Protein AF-A0A960V0L6-F1 (afdb_monomer)

Mean predicted aligned error: 6.44 Å

Foldseek 3Di:
DDDDDDDDDDDPPPPPPPPPPPQQDADVVLLVLLVLQLVAFDADLQALDTHPGPPPSLVVNLVVCVVCDDLRHLSSLLVQCQDPPSRSVSPSLQSLQPVVVPNPVCVVPVVSHDVSSLLSLLVSLLVRQGNSSLSNLQSSLQNCLSVVNVVSNVVSLVNRNHPSSSLSSLLNNCLRNPVVCLVVLLVQLPDPPPSSVLSSLNNVVNHPDDDPVSLVVNLVVLLVQLPPPPQSSNLSSLLCQQQRNFDVSLVSLLVSLVVCLPPQFREPPNLVSLVDPSQAPCADPNRHGRYDPVSNVSSVVNNVSYHD

Sequence (308 aa):
MHTKLQKPLLALAGVAIIAACSSVKTDPDIMKAIEATVQNCKIEERYGWAKDCKNNEKETLKKLIEDKGQAASLGSLATALGSEDLKTRAVAADRLYDNYRSISELEKNPQAIDGAAVDLLIANLGKFSEYASFYAARSTTWLAMMTGKESALYAMLDKHPNEAAKTEAYRNLMRYGRMTAFPKIKELAGSSDDKIALAAVTAPRDMYKYNEQERSEICDWAAPMMSNSNENIAARAAQILALRCKGEYIDKVLDEAEKRAGADGLKQPFASVLTNFTFSCEGFLGSKPTGSAEQCKRKEELKAKISK

Solvent-accessible surface area (backbone atoms only — not comparable to full-atom values): 16185 Å² total; per-residue (Å²): 138,88,83,82,87,81,81,84,82,82,79,83,79,78,78,79,79,80,75,78,78,69,75,58,63,57,42,68,68,58,46,51,32,48,52,48,27,52,76,41,24,51,62,40,44,53,70,16,46,74,39,84,48,49,93,49,28,61,58,51,39,53,49,52,41,64,76,63,29,67,59,56,39,43,21,29,40,22,52,31,37,53,42,90,49,54,46,45,20,12,48,24,16,39,46,34,31,66,73,36,69,63,54,63,70,46,71,76,40,59,85,56,56,56,62,60,24,46,54,42,31,47,57,24,51,44,70,39,58,45,65,19,34,33,37,28,21,42,38,48,34,37,52,25,34,68,66,75,36,48,70,63,45,49,65,33,48,80,65,36,76,25,67,63,23,37,30,42,22,49,23,35,38,19,45,57,25,40,75,79,36,42,66,60,32,59,55,35,45,67,41,91,49,63,62,48,14,39,18,22,58,44,6,62,72,54,33,69,84,73,53,71,69,60,36,52,58,51,39,65,62,33,56,70,37,46,73,42,88,52,46,66,43,11,25,42,23,38,33,44,24,22,56,72,53,23,65,74,40,35,51,54,41,51,52,52,47,57,67,58,16,66,90,80,27,22,48,80,56,43,44,48,42,71,74,35,80,44,45,24,72,51,68,54,97,90,37,74,42,47,48,53,74,66,56,39,51,54,42,56,62,52,56,74,38,45,52,130

Structure (mmCIF, N/CA/C/O backbone):
data_AF-A0A960V0L6-F1
#
_entry.id   AF-A0A960V0L6-F1
#
loop_
_atom_site.group_PDB
_atom_site.id
_atom_site.type_symbol
_atom_site.label_atom_id
_atom_site.label_alt_id
_atom_site.label_comp_id
_atom_site.label_asym_id
_atom_site.label_entity_id
_atom_site.label_seq_id
_atom_site.pdbx_PDB_ins_code
_atom_site.Cartn_x
_atom_site.Cartn_y
_atom_site.Cartn_z
_atom_site.occupancy
_atom_site.B_iso_or_equiv
_atom_site.auth_seq_id
_atom_site.auth_comp_id
_atom_site.auth_asym_id
_atom_site.auth_atom_id
_atom_site.pdbx_PDB_model_num
ATOM 1 N N . MET A 1 1 ? -49.363 -57.193 -10.613 1.00 45.44 1 MET A N 1
ATOM 2 C CA . MET A 1 1 ? -47.949 -56.800 -10.430 1.00 45.44 1 MET A CA 1
ATOM 3 C C . MET A 1 1 ? -47.922 -55.414 -9.804 1.00 45.44 1 MET A C 1
ATOM 5 O O . MET A 1 1 ? -48.235 -54.443 -10.474 1.00 45.44 1 MET A O 1
ATOM 9 N N . HIS A 1 2 ? -47.689 -55.351 -8.492 1.00 41.34 2 HIS A N 1
ATOM 10 C CA . HIS A 1 2 ? -47.664 -54.116 -7.708 1.00 41.34 2 HIS A CA 1
ATOM 11 C C . HIS A 1 2 ? -46.231 -53.602 -7.596 1.00 41.34 2 HIS A C 1
ATOM 13 O O . HIS A 1 2 ? -45.418 -54.215 -6.910 1.00 41.34 2 HIS A O 1
ATOM 19 N N . THR A 1 3 ? -45.934 -52.463 -8.213 1.00 44.38 3 THR A N 1
ATOM 20 C CA . THR A 1 3 ? -44.656 -51.766 -8.032 1.00 44.38 3 THR A CA 1
ATOM 21 C C . THR A 1 3 ? -44.900 -50.552 -7.137 1.00 44.38 3 THR A C 1
ATOM 23 O O . THR A 1 3 ? -45.483 -49.556 -7.557 1.00 44.38 3 THR A O 1
ATOM 26 N N . LYS A 1 4 ? -44.516 -50.665 -5.859 1.00 48.19 4 LYS A N 1
ATOM 27 C CA . LYS A 1 4 ? -44.541 -49.566 -4.884 1.00 48.19 4 LYS A CA 1
ATOM 28 C C . LYS A 1 4 ? -43.394 -48.596 -5.189 1.00 48.19 4 LYS A C 1
ATOM 30 O O . LYS A 1 4 ? -42.235 -48.988 -5.107 1.00 48.19 4 LYS A O 1
ATOM 35 N N . LEU A 1 5 ? -43.714 -47.334 -5.481 1.00 48.44 5 LEU A N 1
ATOM 36 C CA . LEU A 1 5 ? -42.755 -46.227 -5.438 1.00 48.44 5 LEU A CA 1
ATOM 37 C C . LEU A 1 5 ? -42.394 -45.925 -3.973 1.00 48.44 5 LEU A C 1
ATOM 39 O O . LEU A 1 5 ? -43.248 -45.490 -3.201 1.00 48.44 5 LEU A O 1
ATOM 43 N N . GLN A 1 6 ? -41.130 -46.118 -3.599 1.00 47.50 6 GLN A N 1
ATOM 44 C CA . GLN A 1 6 ? -40.557 -45.559 -2.373 1.00 47.50 6 GLN A CA 1
ATOM 45 C C . GLN A 1 6 ? -40.021 -44.151 -2.667 1.00 47.50 6 GLN A C 1
ATOM 47 O O . GLN A 1 6 ? -39.165 -43.972 -3.531 1.00 47.50 6 GLN A O 1
ATOM 52 N N . LYS A 1 7 ? -40.537 -43.145 -1.951 1.00 42.22 7 LYS A N 1
ATOM 53 C CA . LYS A 1 7 ? -39.976 -41.785 -1.921 1.00 42.22 7 LYS A CA 1
ATOM 54 C C . LYS A 1 7 ? -38.746 -41.764 -1.001 1.00 42.22 7 LYS A C 1
ATOM 56 O O . LYS A 1 7 ? -38.863 -42.254 0.122 1.00 42.22 7 LYS A O 1
ATOM 61 N N . PRO A 1 8 ? -37.612 -41.167 -1.403 1.00 51.69 8 PRO A N 1
ATOM 62 C CA . PRO A 1 8 ? -36.511 -40.929 -0.483 1.00 51.69 8 PRO A CA 1
ATOM 63 C C . PRO A 1 8 ? -36.840 -39.744 0.438 1.00 51.69 8 PRO A C 1
ATOM 65 O O . PRO A 1 8 ? -37.214 -38.662 -0.017 1.00 51.69 8 PRO A O 1
ATOM 68 N N . LEU A 1 9 ? -36.708 -39.973 1.746 1.00 44.81 9 LEU A N 1
ATOM 69 C CA . LEU A 1 9 ? -36.700 -38.943 2.781 1.00 44.81 9 LEU A CA 1
ATOM 70 C C . LEU A 1 9 ? -35.383 -38.155 2.659 1.00 44.81 9 LEU A C 1
ATOM 72 O O . LEU A 1 9 ? -34.309 -38.697 2.908 1.00 44.81 9 LEU A O 1
ATOM 76 N N . LEU A 1 10 ? -35.461 -36.880 2.281 1.00 45.16 10 LEU A N 1
ATOM 77 C CA . LEU A 1 10 ? -34.356 -35.930 2.411 1.00 45.16 10 LEU A CA 1
ATOM 78 C C . LEU A 1 10 ? -34.248 -35.518 3.884 1.00 45.16 10 LEU A C 1
ATOM 80 O O . LEU A 1 10 ? -35.061 -34.743 4.384 1.00 45.16 10 LEU A O 1
ATOM 84 N N . ALA A 1 11 ? -33.254 -36.061 4.583 1.00 44.09 11 ALA A N 1
ATOM 85 C CA . ALA A 1 11 ? -32.856 -35.581 5.897 1.00 44.09 11 ALA A CA 1
ATOM 86 C C . ALA A 1 11 ? -32.088 -34.260 5.729 1.00 44.09 11 ALA A C 1
ATOM 88 O O . ALA A 1 11 ? -30.955 -34.244 5.248 1.00 44.09 11 ALA A O 1
ATOM 89 N N . LEU A 1 12 ? -32.714 -33.146 6.114 1.00 42.66 12 LEU A N 1
ATOM 90 C CA . LEU A 1 12 ? -32.029 -31.876 6.338 1.00 42.66 12 LEU A CA 1
ATOM 91 C C . LEU A 1 12 ? -31.091 -32.040 7.540 1.00 42.66 12 LEU A C 1
ATOM 93 O O . LEU A 1 12 ? -31.512 -31.952 8.692 1.00 42.66 12 LEU A O 1
ATOM 97 N N . ALA A 1 13 ? -29.811 -32.288 7.269 1.00 44.41 13 ALA A N 1
ATOM 98 C CA . ALA A 1 13 ? -28.758 -32.142 8.260 1.00 44.41 13 ALA A CA 1
ATOM 99 C C . ALA A 1 13 ? -28.551 -30.640 8.507 1.00 44.41 13 ALA A C 1
ATOM 101 O O . ALA A 1 13 ? -27.842 -29.959 7.767 1.00 44.41 13 ALA A O 1
ATOM 102 N N . GLY A 1 14 ? -29.232 -30.111 9.523 1.00 38.88 14 GLY A N 1
ATOM 103 C CA . GLY A 1 14 ? -28.984 -28.774 10.041 1.00 38.88 14 GLY A CA 1
ATOM 104 C C . GLY A 1 14 ? -27.589 -28.719 10.654 1.00 38.88 14 GLY A C 1
ATOM 105 O O . GLY A 1 14 ? -27.390 -29.131 11.793 1.00 38.88 14 GLY A O 1
ATOM 106 N N . VAL A 1 15 ? -26.617 -28.217 9.893 1.00 42.81 15 VAL A N 1
ATOM 107 C CA . VAL A 1 15 ? -25.316 -27.818 10.431 1.00 42.81 15 VAL A CA 1
ATOM 108 C C . VAL A 1 15 ? -25.544 -26.543 11.237 1.00 42.81 15 VAL A C 1
ATOM 110 O O . VAL A 1 15 ? -25.566 -25.438 10.698 1.00 42.81 15 VAL A O 1
ATOM 113 N N . ALA A 1 16 ? -25.760 -26.699 12.540 1.00 41.84 16 ALA A N 1
ATOM 114 C CA . ALA A 1 16 ? -25.651 -25.601 13.484 1.00 41.84 16 ALA A CA 1
ATOM 115 C C . ALA A 1 16 ? -24.169 -25.210 13.572 1.00 41.84 16 ALA A C 1
ATOM 117 O O . ALA A 1 16 ? -23.387 -25.834 14.288 1.00 41.84 16 ALA A O 1
ATOM 118 N N . ILE A 1 17 ? -23.768 -24.198 12.799 1.00 38.06 17 ILE A N 1
ATOM 119 C CA . ILE A 1 17 ? -22.478 -23.533 12.977 1.00 38.06 17 ILE A CA 1
ATOM 120 C C . ILE A 1 17 ? -22.567 -22.801 14.315 1.00 38.06 17 ILE A C 1
ATOM 122 O O . ILE A 1 17 ? -23.180 -21.739 14.419 1.00 38.06 17 ILE A O 1
ATOM 126 N N . ILE A 1 18 ? -21.984 -23.394 15.355 1.00 37.81 18 ILE A N 1
ATOM 127 C CA .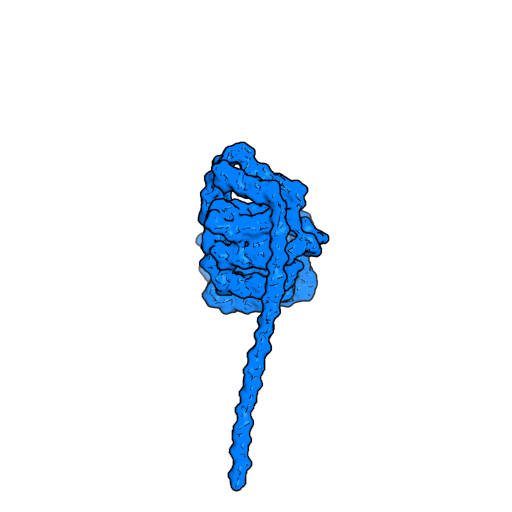 ILE A 1 18 ? -21.708 -22.704 16.612 1.00 37.81 18 ILE A CA 1
ATOM 128 C C . ILE A 1 18 ? -20.627 -21.672 16.284 1.00 37.81 18 ILE A C 1
ATOM 130 O O . ILE A 1 18 ? -19.433 -21.962 16.324 1.00 37.81 18 ILE A O 1
ATOM 134 N N . ALA A 1 19 ? -21.051 -20.474 15.881 1.00 41.09 19 ALA A N 1
ATOM 135 C CA . ALA A 1 19 ? -20.182 -19.315 15.820 1.00 41.09 19 ALA A CA 1
ATOM 136 C C . ALA A 1 19 ? -19.796 -18.984 17.263 1.00 41.09 19 ALA A C 1
ATOM 138 O O . ALA A 1 19 ? -20.550 -18.347 17.997 1.00 41.09 19 ALA A O 1
ATOM 139 N N . ALA A 1 20 ? -18.640 -19.479 17.697 1.00 42.50 20 ALA A N 1
ATOM 140 C CA . ALA A 1 20 ? -17.987 -18.959 18.879 1.00 42.50 20 ALA A CA 1
ATOM 141 C C . ALA A 1 20 ? -17.671 -17.484 18.595 1.00 42.50 20 ALA A C 1
ATOM 143 O O . ALA A 1 20 ? -16.662 -17.161 17.976 1.00 42.50 20 ALA A O 1
ATOM 144 N N . CYS A 1 21 ? -18.570 -16.587 19.002 1.00 43.09 21 CYS A N 1
ATOM 145 C CA . CYS A 1 21 ? -18.302 -15.160 19.093 1.00 43.09 21 CYS A CA 1
ATOM 146 C C . CYS A 1 21 ? -17.282 -14.951 20.218 1.00 43.09 21 CYS A C 1
ATOM 148 O O . CYS A 1 21 ? -17.633 -14.524 21.316 1.00 43.09 21 CYS A O 1
ATOM 150 N N . SER A 1 22 ? -16.019 -15.304 19.980 1.00 58.06 22 SER A N 1
ATOM 151 C CA . SER A 1 22 ? -14.918 -14.847 20.814 1.00 58.06 22 SER A CA 1
ATOM 152 C C . SER A 1 22 ? -14.876 -13.329 20.686 1.00 58.06 22 SER A C 1
ATOM 154 O O . SER A 1 22 ? -14.497 -12.796 19.644 1.00 58.06 22 SER A O 1
ATOM 156 N N . SER A 1 23 ? -15.354 -12.638 21.721 1.00 78.50 23 SER A N 1
ATOM 157 C CA . SER A 1 23 ? -15.305 -11.183 21.809 1.00 78.50 23 SER A CA 1
ATOM 158 C C . SER A 1 23 ? -13.860 -10.721 21.617 1.00 78.50 23 SER A C 1
ATOM 160 O O . SER A 1 23 ? -12.981 -11.148 22.369 1.00 78.50 23 SER A O 1
ATOM 162 N N . VAL A 1 24 ? -13.619 -9.871 20.618 1.00 93.31 24 VAL A N 1
ATOM 163 C CA . VAL A 1 24 ? -12.305 -9.265 20.371 1.00 93.31 24 VAL A CA 1
ATOM 164 C C . VAL A 1 24 ? -11.862 -8.507 21.622 1.00 93.31 24 VAL A C 1
ATOM 166 O O . VAL A 1 24 ? -12.625 -7.717 22.179 1.00 93.31 24 VAL A O 1
ATOM 169 N N . LYS A 1 25 ? -10.635 -8.755 22.087 1.00 94.69 25 LYS A N 1
ATOM 170 C CA . LYS A 1 25 ? -10.113 -8.098 23.287 1.00 94.69 25 LYS A CA 1
ATOM 171 C C . LYS A 1 25 ? -9.791 -6.635 22.982 1.00 94.69 25 LYS A C 1
ATOM 173 O O . LYS A 1 25 ? -8.957 -6.346 22.131 1.00 94.69 25 LYS A O 1
ATOM 178 N N . THR A 1 26 ? -10.399 -5.717 23.724 1.00 97.12 26 THR A N 1
ATOM 179 C CA . THR A 1 26 ? -10.123 -4.276 23.635 1.00 97.12 26 THR A CA 1
ATOM 180 C C . THR A 1 26 ? -9.359 -3.788 24.862 1.00 97.12 26 THR A C 1
ATOM 182 O O . THR A 1 26 ? -9.659 -4.200 25.983 1.00 97.12 26 THR A O 1
ATOM 185 N N . ASP A 1 27 ? -8.420 -2.866 24.670 1.00 97.88 27 ASP A N 1
ATOM 186 C CA . ASP A 1 27 ? -7.827 -2.067 25.744 1.00 97.88 27 ASP A CA 1
ATOM 187 C C . ASP A 1 27 ? -8.740 -0.856 26.063 1.00 97.88 27 ASP A C 1
ATOM 189 O O . ASP A 1 27 ? -9.018 -0.050 25.162 1.00 97.88 27 ASP A O 1
ATOM 193 N N . PRO A 1 28 ? -9.227 -0.722 27.314 1.00 97.75 28 PRO A N 1
ATOM 194 C CA . PRO A 1 28 ? -10.152 0.341 27.708 1.00 97.75 28 PRO A CA 1
ATOM 195 C C . PRO A 1 28 ? -9.516 1.738 27.714 1.00 97.75 28 PRO A C 1
ATOM 197 O O . PRO A 1 28 ? -10.218 2.712 27.440 1.00 97.75 28 PRO A O 1
ATOM 200 N N . ASP A 1 29 ? -8.210 1.856 27.973 1.00 98.12 29 ASP A N 1
ATOM 201 C CA . ASP A 1 29 ? -7.513 3.146 27.954 1.00 98.12 29 ASP A CA 1
ATOM 202 C C . ASP A 1 29 ? -7.462 3.682 26.521 1.00 98.12 29 ASP A C 1
ATOM 204 O O . ASP A 1 29 ? -7.711 4.865 26.283 1.00 98.12 29 ASP A O 1
ATOM 208 N N . ILE A 1 30 ? -7.201 2.798 25.551 1.00 98.31 30 ILE A N 1
ATOM 209 C CA . ILE A 1 30 ? -7.202 3.154 24.128 1.00 98.31 30 ILE A CA 1
ATOM 210 C C . ILE A 1 30 ? -8.602 3.577 23.683 1.00 98.31 30 ILE A C 1
ATOM 212 O O . ILE A 1 30 ? -8.740 4.605 23.024 1.00 98.31 30 ILE A O 1
ATOM 216 N N . MET A 1 31 ? -9.646 2.836 24.067 1.00 98.38 31 MET A N 1
ATOM 217 C CA . MET A 1 31 ? -11.025 3.205 23.722 1.00 98.38 31 MET A CA 1
ATOM 218 C C . MET A 1 31 ? -11.406 4.575 24.296 1.00 98.38 31 MET A C 1
ATOM 220 O O . MET A 1 31 ? -11.961 5.408 23.581 1.00 98.38 31 MET A O 1
ATOM 224 N N . LYS A 1 32 ? -11.027 4.847 25.549 1.00 98.31 32 LYS A N 1
ATOM 225 C CA . LYS A 1 32 ? -11.237 6.151 26.185 1.00 98.31 32 LYS A CA 1
ATOM 226 C C . LYS A 1 32 ? -10.465 7.274 25.484 1.00 98.31 32 LYS A C 1
ATOM 228 O O . LYS A 1 32 ? -11.000 8.365 25.315 1.00 98.31 32 LYS A O 1
ATOM 233 N N . ALA A 1 33 ? -9.228 7.028 25.054 1.00 98.25 33 ALA A N 1
ATOM 234 C CA . ALA A 1 33 ? -8.433 8.016 24.323 1.00 98.25 33 ALA A CA 1
ATOM 235 C C . ALA A 1 33 ? -8.984 8.293 22.908 1.00 98.25 33 ALA A C 1
ATOM 237 O O . ALA A 1 33 ? -8.928 9.430 22.433 1.00 98.25 33 ALA A O 1
ATOM 238 N N . ILE A 1 34 ? -9.564 7.286 22.243 1.00 98.44 34 ILE A N 1
ATOM 239 C CA . ILE A 1 34 ? -10.302 7.472 20.982 1.00 98.44 34 ILE A CA 1
ATOM 240 C C . ILE A 1 34 ? -11.515 8.374 21.216 1.00 98.44 34 ILE A C 1
ATOM 242 O O . ILE A 1 34 ? -11.678 9.365 20.506 1.00 98.44 34 ILE A O 1
ATOM 246 N N . GLU A 1 35 ? -12.326 8.083 22.234 1.00 98.19 35 GLU A N 1
ATOM 247 C CA . GLU A 1 35 ? -13.490 8.902 22.585 1.00 98.19 35 GLU A CA 1
ATOM 248 C C . GLU A 1 35 ? -13.086 10.349 22.913 1.00 98.19 35 GLU A C 1
ATOM 250 O O . GLU A 1 35 ? -13.667 11.295 22.378 1.00 98.19 35 GLU A O 1
ATOM 255 N N . ALA A 1 36 ? -12.035 10.536 23.716 1.00 97.88 36 ALA A N 1
ATOM 256 C CA . ALA A 1 36 ? -11.511 11.859 24.042 1.00 97.88 36 ALA A CA 1
ATOM 257 C C . ALA A 1 36 ? -11.054 12.620 22.787 1.00 97.88 36 ALA A C 1
ATOM 259 O O . ALA A 1 36 ? -11.344 13.810 22.653 1.00 97.88 36 ALA A O 1
ATOM 260 N N . THR A 1 37 ? -10.410 11.936 21.835 1.00 98.06 37 THR A N 1
ATOM 261 C CA . THR A 1 37 ? -10.019 12.513 20.539 1.00 98.06 37 THR A CA 1
ATOM 262 C C . THR A 1 37 ? -11.247 12.960 19.747 1.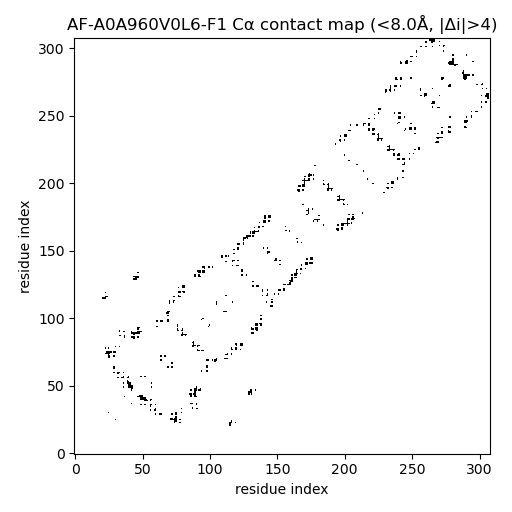00 98.06 37 THR A C 1
ATOM 264 O O . THR A 1 37 ? -11.278 14.079 19.239 1.00 98.06 37 THR A O 1
ATOM 267 N N . VAL A 1 38 ? -12.292 12.133 19.679 1.00 97.88 38 VAL A N 1
ATOM 268 C CA . VAL A 1 38 ? -13.544 12.472 18.984 1.00 97.88 38 VAL A CA 1
ATOM 269 C C . VAL A 1 38 ? -14.236 13.685 19.613 1.00 97.88 38 VAL A C 1
ATOM 271 O O . VAL A 1 38 ? -14.737 14.546 18.891 1.00 97.88 38 VAL A O 1
ATOM 274 N N . GLN A 1 39 ? -14.247 13.779 20.944 1.00 97.88 39 GLN A N 1
ATOM 275 C CA . GLN A 1 39 ? -14.905 14.866 21.675 1.00 97.88 39 GLN A CA 1
ATOM 276 C C . GLN A 1 39 ? -14.133 16.192 21.614 1.00 97.88 39 GLN A C 1
ATOM 278 O O . GLN A 1 39 ? -14.740 17.264 21.609 1.00 97.88 39 GLN A O 1
ATOM 283 N N . ASN A 1 40 ? -12.799 16.135 21.579 1.00 98.12 40 ASN A N 1
ATOM 284 C CA . ASN A 1 40 ? -11.942 17.307 21.773 1.00 98.12 40 ASN A CA 1
ATOM 285 C C . ASN A 1 40 ? -11.169 17.750 20.525 1.00 98.12 40 ASN A C 1
ATOM 287 O O . ASN A 1 40 ? -10.445 18.747 20.593 1.00 98.12 40 ASN A O 1
ATOM 291 N N . CYS A 1 41 ? -11.324 17.056 19.398 1.00 97.81 41 CYS A N 1
ATOM 292 C CA . CYS A 1 41 ? -10.753 17.436 18.108 1.00 97.81 41 CYS A CA 1
ATOM 293 C C . CYS A 1 41 ? -11.839 17.732 17.069 1.00 97.81 41 CYS A C 1
ATOM 295 O O . CYS A 1 41 ? -12.948 17.201 17.100 1.00 97.81 41 CYS A O 1
ATOM 297 N N . LYS A 1 42 ? -11.478 18.523 16.059 1.00 97.06 42 LYS A N 1
ATOM 298 C CA . LYS A 1 42 ? -12.234 18.622 14.813 1.00 97.06 42 LYS A CA 1
ATOM 299 C C . LYS A 1 42 ? -11.865 17.443 13.913 1.00 97.06 42 LYS A C 1
ATOM 301 O O . LYS A 1 42 ? -10.789 17.431 13.314 1.00 97.06 42 LYS A O 1
ATOM 306 N N . ILE A 1 43 ? -12.753 16.456 13.836 1.00 96.94 43 ILE A N 1
ATOM 307 C CA . ILE A 1 43 ? -12.581 15.271 12.988 1.00 96.94 43 ILE A CA 1
ATOM 308 C C . ILE A 1 43 ? -13.185 15.529 11.612 1.00 96.94 43 ILE A C 1
ATOM 310 O O . ILE A 1 43 ? -14.354 15.893 11.511 1.00 96.94 43 ILE A O 1
ATOM 314 N N . GLU A 1 44 ? -12.390 15.327 10.564 1.00 95.06 44 GLU A N 1
ATOM 315 C CA . GLU A 1 44 ? -12.871 15.317 9.188 1.00 95.06 44 GLU A CA 1
ATOM 316 C C . GLU A 1 44 ? -13.161 13.884 8.739 1.00 95.06 44 GLU A C 1
ATOM 318 O O . GLU A 1 44 ? -12.262 13.138 8.349 1.00 95.06 44 GLU A O 1
ATOM 323 N N . GLU A 1 45 ? -14.436 13.509 8.799 1.00 94.06 45 GLU A N 1
ATOM 324 C CA . GLU A 1 45 ? -14.925 12.138 8.622 1.00 94.06 45 GLU A CA 1
ATOM 325 C C . GLU A 1 45 ? -14.561 11.553 7.253 1.00 94.06 45 GLU A C 1
ATOM 327 O O . GLU A 1 45 ? -14.148 10.397 7.156 1.00 94.06 45 GLU A O 1
ATOM 332 N N . ARG A 1 46 ? -14.621 12.365 6.186 1.00 91.88 46 ARG A N 1
ATOM 333 C CA . ARG A 1 46 ? -14.330 11.891 4.827 1.00 91.88 46 ARG A CA 1
ATOM 334 C C . ARG A 1 46 ? -12.872 11.486 4.655 1.00 91.88 46 ARG A C 1
ATOM 336 O O . ARG A 1 46 ? -12.601 10.527 3.937 1.00 91.88 46 ARG A O 1
ATOM 343 N N . TYR A 1 47 ? -11.947 12.229 5.260 1.00 89.12 47 TYR A N 1
ATOM 344 C CA . TYR A 1 47 ? -10.502 12.067 5.060 1.00 89.12 47 TYR A CA 1
ATOM 345 C C . TYR A 1 47 ? -9.775 11.494 6.283 1.00 89.12 47 TYR A C 1
ATOM 347 O O . TYR A 1 47 ? -8.562 11.339 6.236 1.00 89.12 47 TYR A O 1
ATOM 355 N N . GLY A 1 48 ? -10.469 11.179 7.376 1.00 86.88 48 GLY A N 1
ATOM 356 C CA . GLY A 1 48 ? -9.867 10.552 8.556 1.00 86.88 48 GLY A CA 1
ATOM 357 C C . GLY A 1 48 ? -9.096 11.502 9.479 1.00 86.88 48 GLY A C 1
ATOM 358 O O . GLY A 1 48 ? -8.616 11.081 10.522 1.00 86.88 48 GLY A O 1
ATOM 359 N N . TRP A 1 49 ? -8.937 12.783 9.141 1.00 87.88 49 TRP A N 1
ATOM 360 C CA . TRP A 1 49 ? -7.991 13.642 9.861 1.00 87.88 49 TRP A CA 1
ATOM 361 C C . TRP A 1 49 ? -8.595 14.288 11.105 1.00 87.88 49 TRP A C 1
ATOM 363 O O . TRP A 1 49 ? -9.593 15.000 11.023 1.00 87.88 49 TRP A O 1
ATOM 373 N N . ALA A 1 50 ? -7.903 14.152 12.235 1.00 91.00 50 ALA A N 1
ATOM 374 C CA . ALA A 1 50 ? -8.125 14.969 13.425 1.00 91.00 50 ALA A CA 1
ATOM 375 C C . ALA A 1 50 ? -7.278 16.256 13.376 1.00 91.00 50 ALA A C 1
ATOM 377 O O . ALA A 1 50 ? -6.057 16.193 13.176 1.00 91.00 50 ALA A O 1
ATOM 378 N N . LYS A 1 51 ? -7.925 17.413 13.570 1.00 92.06 51 LYS A N 1
ATOM 379 C CA . LYS A 1 51 ? -7.322 18.756 13.650 1.00 92.06 51 LYS A CA 1
ATOM 380 C C . LYS A 1 51 ? -7.827 19.501 14.885 1.00 92.06 51 LYS A C 1
ATOM 382 O O . LYS A 1 51 ? -8.791 19.072 15.511 1.00 92.06 51 LYS A O 1
ATOM 387 N N . ASP A 1 52 ? -7.180 20.618 15.218 1.00 94.38 52 ASP A N 1
ATOM 388 C CA . ASP A 1 52 ? -7.610 21.544 16.278 1.00 94.38 52 ASP A CA 1
ATOM 389 C C . ASP A 1 52 ? -7.906 20.841 17.620 1.00 94.38 52 ASP A C 1
ATOM 391 O O . ASP A 1 52 ? -8.878 21.145 18.309 1.00 94.38 52 ASP A O 1
ATOM 395 N N . CYS A 1 53 ? -7.078 19.851 17.965 1.00 95.69 53 CYS A N 1
ATOM 396 C CA . CYS A 1 53 ? -7.243 19.031 19.159 1.00 95.69 53 CYS A CA 1
ATOM 397 C C . CYS A 1 53 ? -6.900 19.807 20.428 1.00 95.69 53 CYS A C 1
ATOM 399 O O . CYS A 1 53 ? -5.761 20.248 20.605 1.00 95.69 53 CYS A O 1
ATOM 401 N N . LYS A 1 54 ? -7.855 19.904 21.355 1.00 95.44 54 LYS A N 1
ATOM 402 C CA . LYS A 1 54 ? -7.575 20.373 22.718 1.00 95.44 54 LYS A CA 1
ATOM 403 C C . LYS A 1 54 ? -6.732 19.332 23.457 1.00 95.44 54 LYS A C 1
ATOM 405 O O . LYS A 1 54 ? -6.731 18.162 23.089 1.00 95.44 54 LYS A O 1
ATOM 410 N N . ASN A 1 55 ? -6.002 19.766 24.484 1.00 94.06 55 ASN A N 1
ATOM 411 C CA . ASN A 1 55 ? -5.261 18.899 25.415 1.00 94.06 55 ASN A CA 1
ATOM 412 C C . ASN A 1 55 ? -4.314 17.868 24.766 1.00 94.06 55 ASN A C 1
ATOM 414 O O . ASN A 1 55 ? -3.963 16.876 25.396 1.00 94.06 55 ASN A O 1
ATOM 418 N N . ASN A 1 56 ? -3.883 18.092 23.520 1.00 93.75 56 ASN A N 1
ATOM 419 C CA . ASN A 1 56 ? -3.058 17.157 22.752 1.00 93.75 56 ASN A CA 1
ATOM 420 C C . ASN A 1 56 ? -3.660 15.744 22.595 1.00 93.75 56 ASN A C 1
ATOM 422 O O . ASN A 1 56 ? -2.899 14.794 22.426 1.00 93.75 56 ASN A O 1
ATOM 426 N N . GLU A 1 57 ? -4.993 15.580 22.596 1.00 96.12 57 GLU A N 1
ATOM 427 C CA . GLU A 1 57 ? -5.627 14.243 22.594 1.00 96.12 57 GLU A CA 1
ATOM 428 C C . GLU A 1 57 ? -5.126 13.321 21.469 1.00 96.12 57 GLU A C 1
ATOM 430 O O . GLU A 1 57 ? -4.861 12.143 21.703 1.00 96.12 57 GLU A O 1
ATOM 435 N N . LYS A 1 58 ? -4.896 13.860 20.262 1.00 94.44 58 LYS A N 1
ATOM 436 C CA . LYS A 1 58 ? -4.350 13.085 19.135 1.00 94.44 58 LYS A CA 1
ATOM 437 C C . LYS A 1 58 ? -2.972 12.485 19.440 1.00 94.44 58 LYS A C 1
ATOM 439 O O . LYS A 1 58 ? -2.735 11.316 19.141 1.00 94.44 58 LYS A O 1
ATOM 444 N N . GLU A 1 59 ? -2.063 13.276 20.011 1.00 95.56 59 GLU A N 1
ATOM 445 C CA . GLU A 1 59 ? -0.715 12.804 20.353 1.00 95.56 59 GLU A CA 1
ATOM 446 C C . GLU A 1 59 ? -0.746 11.880 21.573 1.00 95.56 59 GLU A C 1
ATOM 448 O O . GLU A 1 59 ? -0.015 10.892 21.605 1.00 95.56 59 GLU A O 1
ATOM 453 N N . THR A 1 60 ? -1.639 12.133 22.534 1.00 96.81 60 THR A N 1
ATOM 454 C CA . THR A 1 60 ? -1.882 11.232 23.669 1.00 96.81 60 THR A CA 1
ATOM 455 C C . THR A 1 60 ? -2.337 9.855 23.190 1.00 96.81 60 THR A C 1
ATOM 457 O O . THR A 1 60 ? -1.751 8.851 23.589 1.00 96.81 60 THR A O 1
ATOM 460 N N . LEU A 1 61 ? -3.325 9.789 22.290 1.00 97.81 61 LEU A N 1
ATOM 461 C CA . LEU A 1 61 ? -3.796 8.531 21.707 1.00 97.81 61 LEU A CA 1
ATOM 462 C C . LEU A 1 61 ? -2.683 7.816 20.931 1.00 97.81 61 LEU A C 1
ATOM 464 O O . LEU A 1 61 ? -2.483 6.614 21.103 1.00 97.81 61 LEU A O 1
ATOM 468 N N . LYS A 1 62 ? -1.942 8.546 20.089 1.00 96.69 62 LYS A N 1
ATOM 469 C CA . LYS A 1 62 ? -0.820 7.981 19.331 1.00 96.69 62 LYS A CA 1
ATOM 470 C C . LYS A 1 62 ? 0.225 7.368 20.263 1.00 96.69 62 LYS A C 1
ATOM 472 O O . LYS A 1 62 ? 0.599 6.216 20.053 1.00 96.69 62 LYS A O 1
ATOM 477 N N . LYS A 1 63 ? 0.660 8.116 21.280 1.00 97.12 63 LYS A N 1
ATOM 478 C CA . LYS A 1 63 ? 1.652 7.659 22.255 1.00 97.12 63 LYS A CA 1
ATOM 479 C C . LYS A 1 63 ? 1.146 6.459 23.048 1.00 97.12 63 LYS A C 1
ATOM 481 O O . LYS A 1 63 ? 1.888 5.509 23.237 1.00 97.12 63 LYS A O 1
ATOM 486 N N . LEU A 1 64 ? -0.123 6.461 23.452 1.00 97.69 64 LEU A N 1
ATOM 487 C CA . LEU A 1 64 ? -0.718 5.331 24.160 1.00 97.69 64 LEU A CA 1
ATOM 488 C C . LEU A 1 64 ? -0.678 4.044 23.321 1.00 97.69 64 LEU A C 1
ATOM 490 O O . LEU A 1 64 ? -0.354 2.984 23.848 1.00 97.69 64 LEU A O 1
ATOM 494 N N . ILE A 1 65 ? -0.963 4.131 22.016 1.00 97.38 65 ILE A N 1
ATOM 495 C CA . ILE A 1 65 ? -0.842 2.992 21.092 1.00 97.38 65 ILE A CA 1
ATOM 496 C C . ILE A 1 65 ? 0.620 2.541 20.961 1.00 97.38 65 ILE A C 1
ATOM 498 O O . ILE A 1 65 ? 0.883 1.342 20.968 1.00 97.38 65 ILE A O 1
ATOM 502 N N . GLU A 1 66 ? 1.567 3.476 20.850 1.00 95.50 66 GLU A N 1
ATOM 503 C CA . GLU A 1 66 ? 3.004 3.168 20.770 1.00 95.50 66 GLU A CA 1
ATOM 504 C C . GLU A 1 66 ? 3.522 2.491 22.050 1.00 95.50 66 GLU A C 1
ATOM 506 O O . GLU A 1 66 ? 4.224 1.487 21.963 1.00 95.50 66 GLU A O 1
ATOM 511 N N . ASP A 1 67 ? 3.125 2.987 23.223 1.00 96.81 67 ASP A N 1
ATOM 512 C CA . ASP A 1 67 ? 3.540 2.466 24.529 1.00 96.81 67 ASP A CA 1
ATOM 513 C C . ASP A 1 67 ? 2.943 1.072 24.808 1.00 96.81 67 ASP A C 1
ATOM 515 O O . ASP A 1 67 ? 3.595 0.218 25.410 1.00 96.81 67 ASP A O 1
ATOM 519 N N . LYS A 1 68 ? 1.699 0.823 24.372 1.00 96.50 68 LYS A N 1
ATOM 520 C CA . LYS A 1 68 ? 1.012 -0.473 24.540 1.00 96.50 68 LYS A CA 1
ATOM 521 C C . LYS A 1 68 ? 1.414 -1.500 23.473 1.00 96.50 68 LYS A C 1
ATOM 523 O O . LYS A 1 68 ? 1.318 -2.700 23.726 1.00 96.50 68 LYS A O 1
ATOM 528 N N . GLY A 1 69 ? 1.848 -1.040 22.302 1.00 96.50 69 GLY A N 1
ATOM 529 C CA . GLY A 1 69 ? 2.223 -1.869 21.159 1.00 96.50 69 GLY A CA 1
ATOM 530 C C . GLY A 1 69 ? 1.082 -2.137 20.172 1.00 96.50 69 GLY A C 1
ATOM 531 O O . GLY A 1 69 ? -0.115 -1.994 20.459 1.00 96.50 69 GLY A O 1
ATOM 532 N N . GLN A 1 70 ? 1.462 -2.559 18.967 1.00 96.56 70 GLN A N 1
ATOM 533 C CA . GLN A 1 70 ? 0.530 -2.859 17.879 1.00 96.56 70 GLN A CA 1
ATOM 534 C C . GLN A 1 70 ? -0.378 -4.034 18.251 1.00 96.56 70 GLN A C 1
ATOM 536 O O . GLN A 1 70 ? -1.596 -3.920 18.159 1.00 96.56 70 GLN A O 1
ATOM 541 N N . ALA A 1 71 ? 0.174 -5.135 18.766 1.00 96.12 71 ALA A N 1
ATOM 542 C CA . ALA A 1 71 ? -0.635 -6.312 19.096 1.00 96.12 71 ALA A CA 1
ATOM 543 C C . ALA A 1 71 ? -1.762 -5.999 20.101 1.00 96.12 71 ALA A C 1
ATOM 545 O O . ALA A 1 71 ? -2.910 -6.392 19.899 1.00 96.12 71 ALA A O 1
ATOM 546 N N . ALA A 1 72 ? -1.454 -5.245 21.161 1.00 96.50 72 ALA A N 1
ATOM 547 C CA . ALA A 1 72 ? -2.412 -4.923 22.218 1.00 96.50 72 ALA A CA 1
ATOM 548 C C . ALA A 1 72 ? -3.477 -3.898 21.790 1.00 96.50 72 ALA A C 1
ATOM 550 O O . ALA A 1 72 ? -4.599 -3.926 22.294 1.00 96.50 72 ALA A O 1
ATOM 551 N N . SER A 1 73 ? -3.143 -2.997 20.861 1.00 97.88 73 SER A N 1
ATOM 552 C CA . SER A 1 73 ? -4.059 -1.955 20.375 1.00 97.88 73 SER A CA 1
ATOM 553 C C . SER A 1 73 ? -5.019 -2.431 19.285 1.00 97.88 73 SER A C 1
ATOM 555 O O . SER A 1 73 ? -6.056 -1.798 19.060 1.00 97.88 73 SER A O 1
ATOM 557 N N . LEU A 1 74 ? -4.696 -3.542 18.617 1.00 97.94 74 LEU A N 1
ATOM 558 C CA . LEU A 1 74 ? -5.390 -4.005 17.420 1.00 97.94 74 LEU A CA 1
ATOM 559 C C . LEU A 1 74 ? -6.895 -4.194 17.632 1.00 97.94 74 LEU A C 1
ATOM 561 O O . LEU A 1 74 ? -7.691 -3.707 16.832 1.00 97.94 74 LEU A O 1
ATOM 565 N N . GLY A 1 75 ? -7.296 -4.850 18.722 1.00 98.12 75 GLY A N 1
ATOM 566 C CA . GLY A 1 75 ? -8.708 -5.112 18.998 1.00 98.12 75 GLY A CA 1
ATOM 567 C C . GLY A 1 75 ? -9.529 -3.847 19.270 1.00 98.12 75 GLY A C 1
ATOM 568 O O . GLY A 1 75 ? -10.658 -3.733 18.788 1.00 98.12 75 GLY A O 1
ATOM 569 N N . SER A 1 76 ? -8.955 -2.853 19.960 1.00 98.56 76 SER A N 1
ATOM 570 C CA . SER A 1 76 ? -9.598 -1.544 20.159 1.00 98.56 76 SER A CA 1
ATOM 571 C C . SER A 1 76 ? -9.784 -0.800 18.837 1.00 98.56 76 SER A C 1
ATOM 573 O O . SER A 1 76 ? -10.871 -0.295 18.566 1.00 98.56 76 SER A O 1
ATOM 575 N N . LEU A 1 77 ? -8.762 -0.780 17.974 1.00 98.31 77 LEU A N 1
ATOM 576 C CA . LEU A 1 77 ? -8.854 -0.138 16.657 1.00 98.31 77 LEU A CA 1
ATOM 577 C C . LEU A 1 77 ? -9.841 -0.862 15.734 1.00 98.31 77 LEU A C 1
ATOM 579 O O . LEU A 1 77 ? -10.632 -0.206 15.060 1.00 98.31 77 LEU A O 1
ATOM 583 N N . ALA A 1 78 ? -9.849 -2.198 15.747 1.00 98.19 78 ALA A N 1
ATOM 584 C CA . ALA A 1 78 ? -10.812 -3.012 15.007 1.00 98.19 78 ALA A CA 1
ATOM 585 C C . ALA A 1 78 ? -12.256 -2.708 15.421 1.00 98.19 78 ALA A C 1
ATOM 587 O O . ALA A 1 78 ? -13.133 -2.556 14.570 1.00 98.19 78 ALA A O 1
ATOM 588 N N . THR A 1 79 ? -12.483 -2.569 16.729 1.00 98.00 79 THR A N 1
ATOM 589 C CA . THR A 1 79 ? -13.790 -2.246 17.311 1.00 98.00 79 THR A CA 1
ATOM 590 C C . THR A 1 79 ? -14.217 -0.822 16.962 1.00 98.00 79 THR A C 1
ATOM 592 O O . THR A 1 79 ? -15.324 -0.619 16.471 1.00 98.00 79 THR A O 1
ATOM 595 N N . ALA A 1 80 ? -13.331 0.163 17.134 1.00 98.00 80 ALA A N 1
ATOM 596 C CA . ALA A 1 80 ? -13.603 1.561 16.806 1.00 98.00 80 ALA A CA 1
ATOM 597 C C . ALA A 1 80 ? -13.869 1.781 15.304 1.00 98.00 80 ALA A C 1
ATOM 599 O O . ALA A 1 80 ? -14.737 2.576 14.945 1.00 98.00 80 ALA A O 1
ATOM 600 N N . LEU A 1 81 ? -13.203 1.031 14.417 1.00 97.50 81 LEU A N 1
ATOM 601 C CA . LEU A 1 81 ? -13.487 1.041 12.975 1.00 97.50 81 LEU A CA 1
ATOM 602 C C . LEU A 1 81 ? -14.909 0.536 12.652 1.00 97.50 81 LEU A C 1
ATOM 604 O O . LEU A 1 81 ? -15.478 0.880 11.622 1.00 97.50 81 LEU A O 1
ATOM 608 N N . GLY A 1 82 ? -15.502 -0.275 13.527 1.00 96.12 82 GLY A N 1
ATOM 609 C CA . GLY A 1 82 ? -16.885 -0.741 13.408 1.00 96.12 82 GLY A CA 1
ATOM 610 C C . GLY A 1 82 ? -17.928 0.191 14.013 1.00 96.12 82 GLY A C 1
ATOM 611 O O . GLY A 1 82 ? -19.105 -0.152 13.983 1.00 96.12 82 GLY A O 1
ATOM 612 N N . SER A 1 83 ? -17.525 1.331 14.582 1.00 96.69 83 SER A N 1
ATOM 613 C CA . SER A 1 83 ? -18.456 2.265 15.218 1.00 96.69 83 SER A CA 1
ATOM 614 C C . SER A 1 83 ? -19.459 2.833 14.212 1.00 96.69 83 SER A C 1
ATOM 616 O O . SER A 1 83 ? -19.108 3.108 13.061 1.00 96.69 83 SER A O 1
ATOM 618 N N . GLU A 1 84 ? -20.696 3.045 14.662 1.00 94.94 84 GLU A N 1
ATOM 619 C CA . GLU A 1 84 ? -21.721 3.798 13.926 1.00 94.94 84 GLU A CA 1
ATOM 620 C C . GLU A 1 84 ? -21.420 5.307 13.916 1.00 94.94 84 GLU A C 1
ATOM 622 O O . GLU A 1 84 ? -21.868 6.026 13.026 1.00 94.94 84 GLU A O 1
ATOM 627 N N . ASP A 1 85 ? -20.617 5.795 14.869 1.00 95.88 85 ASP A N 1
ATOM 628 C CA . ASP A 1 85 ? -20.095 7.159 14.828 1.00 95.88 85 ASP A CA 1
ATOM 629 C C . ASP A 1 85 ? -18.946 7.265 13.814 1.00 95.88 85 ASP A C 1
ATOM 631 O O . ASP A 1 85 ? -17.842 6.742 14.019 1.00 95.88 85 ASP A O 1
ATOM 635 N N . LEU A 1 86 ? -19.204 7.996 12.727 1.00 95.31 86 LEU A N 1
ATOM 636 C CA . LEU A 1 86 ? -18.249 8.228 11.644 1.00 95.31 86 LEU A CA 1
ATOM 637 C C . LEU A 1 86 ? -16.959 8.896 12.132 1.00 95.31 86 LEU A C 1
ATOM 639 O O . LEU A 1 86 ? -15.893 8.624 11.578 1.00 95.31 86 LEU A O 1
ATOM 643 N N . LYS A 1 87 ? -17.012 9.715 13.191 1.00 97.06 87 LYS A N 1
ATOM 644 C CA . LYS A 1 87 ? -15.810 10.348 13.752 1.00 97.06 87 LYS A CA 1
ATOM 645 C C . LYS A 1 87 ? -14.915 9.332 14.443 1.00 97.06 87 LYS A C 1
ATOM 647 O O . LYS A 1 87 ? -13.713 9.306 14.186 1.00 97.06 87 LYS A O 1
ATOM 652 N N . THR A 1 88 ? -15.494 8.462 15.267 1.00 97.62 88 THR A N 1
ATOM 653 C CA . THR A 1 88 ? -14.782 7.332 15.883 1.00 97.62 88 THR A CA 1
ATOM 654 C C . THR A 1 88 ? -14.142 6.441 14.817 1.00 97.62 88 THR A C 1
ATOM 656 O O . THR A 1 88 ? -12.956 6.111 14.908 1.00 97.62 88 THR A O 1
ATOM 659 N N . ARG A 1 89 ? -14.893 6.118 13.758 1.00 95.94 89 ARG A N 1
ATOM 660 C CA . ARG A 1 89 ? -14.402 5.312 12.636 1.00 95.94 89 ARG A CA 1
ATOM 661 C C . ARG A 1 89 ? -13.229 5.980 11.905 1.00 95.94 89 ARG A C 1
ATOM 663 O O . ARG A 1 89 ? -12.223 5.331 11.619 1.00 95.94 89 ARG A O 1
ATOM 670 N N . ALA A 1 90 ? -13.341 7.281 11.643 1.00 96.56 90 ALA A N 1
ATOM 671 C CA . ALA A 1 90 ? -12.301 8.098 11.026 1.00 96.56 90 ALA A CA 1
ATOM 672 C C . ALA A 1 90 ? -11.011 8.131 11.864 1.00 96.56 90 ALA A C 1
ATOM 674 O O . ALA A 1 90 ? -9.931 7.896 11.321 1.00 96.56 90 ALA A O 1
ATOM 675 N N . VAL A 1 91 ? -11.120 8.334 13.183 1.00 97.56 91 VAL A N 1
ATOM 676 C CA . VAL A 1 91 ? -9.975 8.284 14.110 1.00 97.56 91 VAL A CA 1
ATOM 677 C C . VAL A 1 91 ? -9.309 6.907 14.079 1.00 97.56 91 VAL A C 1
ATOM 679 O O . VAL A 1 91 ? -8.085 6.824 13.984 1.00 97.56 91 VAL A O 1
ATOM 682 N N . ALA A 1 92 ? -10.088 5.821 14.099 1.00 97.69 92 ALA A N 1
ATOM 683 C CA . ALA A 1 92 ? -9.543 4.467 14.032 1.00 97.69 92 ALA A CA 1
ATOM 684 C C . ALA A 1 92 ? -8.747 4.222 12.739 1.00 97.69 92 ALA A C 1
ATOM 686 O O . ALA A 1 92 ? -7.636 3.694 12.796 1.00 97.69 92 ALA A O 1
ATOM 687 N N . ALA A 1 93 ? -9.266 4.645 11.582 1.00 97.38 93 ALA A N 1
ATOM 688 C CA . ALA A 1 93 ? -8.568 4.493 10.305 1.00 97.38 93 ALA A CA 1
ATOM 689 C C . ALA A 1 93 ? -7.281 5.322 10.212 1.00 97.38 93 ALA A C 1
ATOM 691 O O . ALA A 1 93 ? -6.272 4.835 9.706 1.00 97.38 93 ALA A O 1
ATOM 692 N N . ASP A 1 94 ? -7.286 6.543 10.741 1.00 95.81 94 ASP A N 1
ATOM 693 C CA . ASP A 1 94 ? -6.100 7.398 10.825 1.00 95.81 94 ASP A CA 1
ATOM 694 C C . ASP A 1 94 ? -5.020 6.787 11.732 1.00 95.81 94 ASP A C 1
ATOM 696 O O . ASP A 1 94 ? -3.849 6.736 11.354 1.00 95.81 94 ASP A O 1
ATOM 700 N N . ARG A 1 95 ? -5.399 6.202 12.877 1.00 96.62 95 ARG A N 1
ATOM 701 C CA . ARG A 1 95 ? -4.454 5.463 13.734 1.00 96.62 95 ARG A CA 1
ATOM 702 C C . ARG A 1 95 ? -3.955 4.171 13.082 1.00 96.62 95 ARG A C 1
ATOM 704 O O . ARG A 1 95 ? -2.765 3.874 13.166 1.00 96.62 95 ARG A O 1
ATOM 711 N N . LEU A 1 96 ? -4.813 3.436 12.374 1.00 96.88 96 LEU A N 1
ATOM 712 C CA . LEU A 1 96 ? -4.411 2.279 11.562 1.00 96.88 96 LEU A CA 1
ATOM 713 C C . LEU A 1 96 ? -3.468 2.658 10.415 1.00 96.88 96 LEU A C 1
ATOM 715 O O . LEU A 1 96 ? -2.716 1.807 9.953 1.00 96.88 96 LEU A O 1
ATOM 719 N N . TYR A 1 97 ? -3.477 3.900 9.941 1.00 95.00 97 TYR A N 1
ATOM 720 C CA . TYR A 1 97 ? -2.509 4.357 8.951 1.00 95.00 97 TYR A CA 1
ATOM 721 C C . TYR A 1 97 ? -1.194 4.789 9.586 1.00 95.00 97 TYR A C 1
ATOM 723 O O . TYR A 1 97 ? -0.133 4.360 9.137 1.00 95.00 97 TYR A O 1
ATOM 731 N N . ASP A 1 98 ? -1.249 5.606 10.637 1.00 93.50 98 ASP A N 1
ATOM 732 C CA . ASP A 1 98 ? -0.058 6.176 11.264 1.00 93.50 98 ASP A CA 1
ATOM 733 C C . ASP A 1 98 ? 0.716 5.138 12.080 1.00 93.50 98 ASP A C 1
ATOM 735 O O . ASP A 1 98 ? 1.910 4.927 11.855 1.00 93.50 98 ASP A O 1
ATOM 739 N N . ASN A 1 99 ? 0.038 4.456 13.006 1.00 93.69 99 ASN A N 1
ATOM 740 C CA . ASN A 1 99 ? 0.673 3.537 13.947 1.00 93.69 99 ASN A CA 1
ATOM 741 C C . ASN A 1 99 ? 1.010 2.181 13.311 1.00 93.69 99 ASN A C 1
ATOM 743 O O . ASN A 1 99 ? 1.852 1.461 13.840 1.00 93.69 99 ASN A O 1
ATOM 747 N N . TYR A 1 100 ? 0.410 1.847 12.163 1.00 93.75 100 TYR A N 1
ATOM 748 C CA . TYR 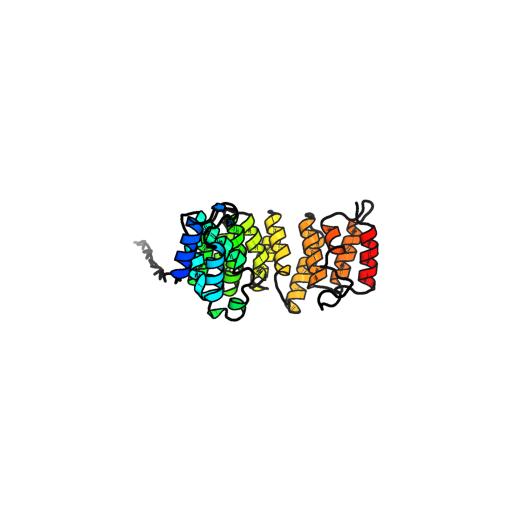A 1 100 ? 0.701 0.623 11.403 1.00 93.75 100 TYR A CA 1
ATOM 749 C C . TYR A 1 100 ? 1.325 0.924 10.034 1.00 93.75 100 TYR A C 1
ATOM 751 O O . TYR A 1 100 ? 1.403 0.042 9.179 1.00 93.75 100 TYR A O 1
ATOM 759 N N . ARG A 1 101 ? 1.852 2.141 9.816 1.00 85.50 101 ARG A N 1
ATOM 760 C CA . ARG A 1 101 ? 2.635 2.469 8.609 1.00 85.50 101 ARG A CA 1
ATOM 761 C C . ARG A 1 101 ? 3.838 1.538 8.431 1.00 85.50 101 ARG A C 1
ATOM 763 O O . ARG A 1 101 ? 4.267 1.282 7.308 1.00 85.50 101 ARG A O 1
ATOM 770 N N . SER A 1 102 ? 4.370 1.051 9.549 1.00 84.56 102 SER A N 1
ATOM 771 C CA . SER A 1 102 ? 5.344 -0.030 9.648 1.00 84.56 102 SER A CA 1
ATOM 772 C C . SER A 1 102 ? 4.827 -1.025 10.677 1.00 84.56 102 SER A C 1
ATOM 774 O O . SER A 1 102 ? 4.727 -0.673 11.846 1.00 84.56 102 SER A O 1
ATOM 776 N N . ILE A 1 103 ? 4.549 -2.263 10.278 1.00 90.62 103 ILE A N 1
ATOM 777 C CA . ILE A 1 103 ? 4.132 -3.329 11.205 1.00 90.62 103 ILE A CA 1
ATOM 778 C C . ILE A 1 103 ? 5.309 -4.192 11.666 1.00 90.62 103 ILE A C 1
ATOM 780 O O . ILE A 1 103 ? 5.197 -5.401 11.822 1.00 90.62 103 ILE A O 1
ATOM 784 N N . SER A 1 104 ? 6.479 -3.577 11.836 1.00 90.31 104 SER A N 1
ATOM 785 C CA . SER A 1 104 ? 7.732 -4.281 12.129 1.00 90.31 104 SER A CA 1
ATOM 786 C C . SER A 1 104 ? 7.718 -5.034 13.463 1.00 90.31 104 SER A C 1
ATOM 788 O O . SER A 1 104 ? 8.430 -6.029 13.589 1.00 90.31 104 SER A O 1
ATOM 790 N N . GLU A 1 105 ? 6.929 -4.585 14.445 1.00 93.50 105 GLU A N 1
ATOM 791 C CA . GLU A 1 105 ? 6.674 -5.320 15.690 1.00 93.50 105 GLU A CA 1
ATOM 792 C C . GLU A 1 105 ? 5.980 -6.653 15.381 1.00 93.50 105 GLU A C 1
ATOM 794 O O . GLU A 1 105 ? 6.494 -7.719 15.723 1.00 93.50 105 GLU A O 1
ATOM 799 N N . LEU A 1 106 ? 4.866 -6.597 14.647 1.00 95.25 106 LEU A N 1
ATOM 800 C CA . LEU A 1 106 ? 4.076 -7.770 14.274 1.00 95.25 106 LEU A CA 1
ATOM 801 C C . LEU A 1 106 ? 4.794 -8.666 13.257 1.00 95.25 106 LEU A C 1
ATOM 803 O O . LEU A 1 106 ? 4.655 -9.880 13.311 1.00 95.25 106 LEU A O 1
ATOM 807 N N . GLU A 1 107 ? 5.619 -8.108 12.367 1.00 93.56 107 GLU A N 1
ATOM 808 C CA . GLU A 1 107 ? 6.463 -8.878 11.439 1.00 93.56 107 GLU A CA 1
ATOM 809 C C . GLU A 1 107 ? 7.464 -9.765 12.192 1.00 93.56 107 GLU A C 1
ATOM 811 O O . GLU A 1 107 ? 7.734 -10.888 11.771 1.00 93.56 107 GLU A O 1
ATOM 816 N N . LYS A 1 108 ? 7.991 -9.287 13.327 1.00 94.88 108 LYS A N 1
ATOM 817 C CA . LYS A 1 108 ? 8.902 -10.059 14.186 1.00 94.88 108 LYS A CA 1
ATOM 818 C C . LYS A 1 108 ? 8.175 -11.055 15.084 1.00 94.88 108 LYS A C 1
ATOM 820 O O . LYS A 1 108 ? 8.784 -12.042 15.487 1.00 94.88 108 LYS A O 1
ATOM 825 N N . ASN A 1 109 ? 6.907 -10.802 15.404 1.00 95.75 109 ASN A N 1
ATOM 826 C CA . ASN A 1 109 ? 6.088 -11.691 16.220 1.00 95.75 109 ASN A CA 1
ATOM 827 C C . ASN A 1 109 ? 4.675 -11.890 15.634 1.00 95.75 109 ASN A C 1
ATOM 829 O O . ASN A 1 109 ? 3.695 -11.420 16.219 1.00 95.75 109 ASN A O 1
ATOM 833 N N . PRO A 1 110 ? 4.533 -12.615 14.506 1.00 95.12 110 PRO A N 1
ATOM 834 C CA . PRO A 1 110 ? 3.233 -12.780 13.853 1.00 95.12 110 PRO A CA 1
ATOM 835 C C . PRO A 1 110 ? 2.191 -13.496 14.722 1.00 95.12 110 PRO A C 1
ATOM 837 O O . PRO A 1 110 ? 0.997 -13.274 14.558 1.00 95.12 110 PRO A O 1
ATOM 840 N N . GLN A 1 111 ? 2.632 -14.318 15.681 1.00 95.88 111 GLN A N 1
ATOM 841 C CA . GLN A 1 111 ? 1.753 -15.049 16.602 1.00 95.88 111 GLN A CA 1
ATOM 842 C C . GLN A 1 111 ? 1.047 -14.136 17.617 1.00 95.88 111 GLN A C 1
ATOM 844 O O . GLN A 1 111 ? 0.085 -14.557 18.251 1.00 95.88 111 GLN A O 1
ATOM 849 N N . ALA A 1 112 ? 1.508 -12.891 17.782 1.00 96.25 112 ALA A N 1
ATOM 850 C CA . ALA A 1 112 ? 0.832 -11.902 18.618 1.00 96.25 112 ALA A CA 1
ATOM 851 C C . ALA A 1 112 ? -0.363 -11.231 17.920 1.00 96.25 112 ALA A C 1
ATOM 853 O O . ALA A 1 112 ? -1.092 -10.476 18.562 1.00 96.25 112 ALA A O 1
ATOM 854 N N . ILE A 1 113 ? -0.566 -11.472 16.620 1.00 97.44 113 ILE A N 1
ATOM 855 C CA . ILE A 1 113 ? -1.697 -10.910 15.885 1.00 97.44 113 ILE A CA 1
ATOM 856 C C . ILE A 1 113 ? -2.965 -11.677 16.272 1.00 97.44 113 ILE A C 1
ATOM 858 O O . ILE A 1 113 ? -3.115 -12.855 15.951 1.00 97.44 113 ILE A O 1
ATOM 862 N N . ASP A 1 114 ? -3.900 -10.993 16.928 1.00 96.94 114 ASP A N 1
ATOM 863 C CA . ASP A 1 114 ? -5.217 -11.551 17.234 1.00 96.94 114 ASP A CA 1
ATOM 864 C C . ASP A 1 114 ? -6.028 -11.741 15.941 1.00 96.94 114 ASP A C 1
ATOM 866 O O . ASP A 1 114 ? -6.525 -10.783 15.342 1.00 96.94 114 ASP A O 1
ATOM 870 N N . GLY A 1 115 ? -6.180 -12.996 15.514 1.00 97.25 115 GLY A N 1
ATOM 871 C CA . GLY A 1 115 ? -6.933 -13.350 14.312 1.00 97.25 115 GLY A CA 1
ATOM 872 C C . GLY A 1 115 ? -8.401 -12.914 14.352 1.00 97.25 115 GLY A C 1
ATOM 873 O O . GLY A 1 115 ? -8.940 -12.553 13.308 1.00 97.25 115 GLY A O 1
ATOM 874 N N . ALA A 1 116 ? -9.037 -12.875 15.529 1.00 97.19 116 ALA A N 1
ATOM 875 C CA . ALA A 1 116 ? -10.414 -12.399 15.657 1.00 97.19 116 ALA A CA 1
ATOM 876 C C . ALA A 1 116 ? -10.499 -10.879 15.444 1.00 97.19 116 ALA A C 1
ATOM 878 O O . ALA A 1 116 ? -11.444 -10.388 14.824 1.00 97.19 116 ALA A O 1
ATOM 879 N N . ALA A 1 117 ? -9.487 -10.130 15.894 1.00 98.12 117 ALA A N 1
ATOM 880 C CA . ALA A 1 117 ? -9.388 -8.701 15.614 1.00 98.12 117 ALA A CA 1
ATOM 881 C C . ALA A 1 117 ? -9.173 -8.427 14.115 1.00 98.12 117 ALA A C 1
ATOM 883 O O . ALA A 1 117 ? -9.737 -7.472 13.581 1.00 98.12 117 ALA A O 1
ATOM 884 N N . VAL A 1 118 ? -8.411 -9.277 13.415 1.00 98.44 118 VAL A N 1
ATOM 885 C CA . VAL A 1 118 ? -8.236 -9.183 11.953 1.00 98.44 118 VAL A CA 1
ATOM 886 C C . VAL A 1 118 ? -9.536 -9.486 11.209 1.00 98.44 118 VAL A C 1
ATOM 888 O O . VAL A 1 118 ? -9.904 -8.727 10.313 1.00 98.44 118 VAL A O 1
ATOM 891 N N . ASP A 1 119 ? -10.267 -10.534 11.596 1.00 98.50 119 ASP A N 1
ATOM 892 C CA . ASP A 1 119 ? -11.580 -10.839 11.011 1.00 98.50 119 ASP A CA 1
ATOM 893 C C . ASP A 1 119 ? -12.552 -9.655 11.203 1.00 98.50 119 ASP A C 1
ATOM 895 O O . ASP A 1 119 ? -13.255 -9.258 10.267 1.00 98.50 119 ASP A O 1
ATOM 899 N N . LEU A 1 120 ? -12.535 -9.026 12.386 1.00 98.06 120 LEU A N 1
ATOM 900 C CA . LEU A 1 120 ? -13.330 -7.832 12.681 1.00 98.06 120 LEU A CA 1
ATOM 901 C C . LEU A 1 120 ? -12.896 -6.615 11.846 1.00 98.06 120 LEU A C 1
ATOM 903 O O . LEU A 1 120 ? -13.757 -5.902 11.331 1.00 98.06 120 LEU A O 1
ATOM 907 N N . LEU A 1 121 ? -11.590 -6.390 11.656 1.00 98.12 121 LEU A N 1
ATOM 908 C CA . LEU A 1 121 ? -11.080 -5.336 10.770 1.00 98.12 121 LEU A CA 1
ATOM 909 C C . LEU A 1 121 ? -11.558 -5.521 9.333 1.00 98.12 121 LEU A C 1
ATOM 911 O O . LEU A 1 121 ? -12.040 -4.563 8.737 1.00 98.12 121 LEU A O 1
ATOM 915 N N . ILE A 1 122 ? -11.453 -6.736 8.785 1.00 98.69 122 ILE A N 1
ATOM 916 C CA . ILE A 1 122 ? -11.918 -7.040 7.425 1.00 98.69 122 ILE A CA 1
ATOM 917 C C . ILE A 1 122 ? -13.415 -6.733 7.315 1.00 98.69 122 ILE A C 1
ATOM 919 O O . ILE A 1 122 ? -13.835 -6.023 6.401 1.00 98.69 122 ILE A O 1
ATOM 923 N N . ALA A 1 123 ? -14.220 -7.217 8.266 1.00 98.00 123 ALA A N 1
ATOM 924 C CA . ALA A 1 123 ? -15.663 -7.002 8.265 1.00 98.00 123 ALA A CA 1
ATOM 925 C C . ALA A 1 123 ? -16.045 -5.515 8.369 1.00 98.00 123 ALA A C 1
ATOM 927 O O . ALA A 1 123 ? -16.946 -5.062 7.659 1.00 98.00 123 ALA A O 1
ATOM 928 N N . ASN A 1 124 ? -15.369 -4.754 9.233 1.00 97.50 124 ASN A N 1
ATOM 929 C CA . ASN A 1 124 ? -15.662 -3.338 9.456 1.00 97.50 124 ASN A CA 1
ATOM 930 C C . ASN A 1 124 ? -15.151 -2.453 8.318 1.00 97.50 124 ASN A C 1
ATOM 932 O O . ASN A 1 124 ? -15.862 -1.541 7.900 1.00 97.50 124 ASN A O 1
ATOM 936 N N . LEU A 1 125 ? -13.984 -2.768 7.747 1.00 97.75 125 LEU A N 1
ATOM 937 C CA . LEU A 1 125 ? -13.496 -2.118 6.535 1.00 97.75 125 LEU A CA 1
ATOM 938 C C . LEU A 1 125 ? -14.501 -2.289 5.391 1.00 97.75 125 LEU A C 1
ATOM 940 O O . LEU A 1 125 ? -14.864 -1.305 4.766 1.00 97.75 125 LEU A O 1
ATOM 944 N N . GLY A 1 126 ? -15.048 -3.494 5.195 1.00 96.44 126 GLY A N 1
ATOM 945 C CA . GLY A 1 126 ? -16.053 -3.774 4.159 1.00 96.44 126 GLY A CA 1
ATOM 946 C C . GLY A 1 126 ? -17.318 -2.905 4.207 1.00 96.44 126 GLY A C 1
ATOM 947 O O . GLY A 1 126 ? -18.003 -2.772 3.194 1.00 96.44 126 GLY A O 1
ATOM 948 N N . LYS A 1 127 ? -17.627 -2.301 5.360 1.00 93.69 127 LYS A N 1
ATOM 949 C CA . LYS A 1 127 ? -18.774 -1.400 5.558 1.00 93.69 127 LYS A CA 1
ATOM 950 C C . LYS A 1 127 ? -18.397 0.082 5.453 1.00 93.69 127 LYS A C 1
ATOM 952 O O . LYS A 1 127 ? -19.278 0.936 5.518 1.00 93.69 127 LYS A O 1
ATOM 957 N N . PHE A 1 128 ? -17.111 0.404 5.325 1.00 92.75 128 PHE A N 1
ATOM 958 C CA . PHE A 1 128 ? -16.606 1.768 5.402 1.00 92.75 128 PHE A CA 1
ATOM 959 C C . PHE A 1 128 ? -16.565 2.429 4.012 1.00 92.75 128 PHE A C 1
ATOM 961 O O . PHE A 1 128 ? -15.619 2.259 3.243 1.00 92.75 128 PHE A O 1
ATOM 968 N N . SER A 1 129 ? -17.604 3.197 3.674 1.00 94.56 129 SER A N 1
ATOM 969 C CA . SER A 1 129 ? -17.765 3.839 2.359 1.00 94.56 129 SER A CA 1
ATOM 970 C C . SER A 1 129 ? -16.909 5.082 2.136 1.00 94.56 129 SER A C 1
ATOM 972 O O . SER A 1 129 ? -16.581 5.412 0.991 1.00 94.56 129 SER A O 1
ATOM 974 N N . GLU A 1 130 ? -16.541 5.791 3.198 1.00 95.06 130 GLU A N 1
ATOM 975 C CA . GLU A 1 130 ? -15.832 7.063 3.091 1.00 95.06 130 GLU A CA 1
ATOM 976 C C . GLU A 1 130 ? -14.389 6.856 2.610 1.00 95.06 130 GLU A C 1
ATOM 978 O O . GLU A 1 130 ? -13.807 5.779 2.750 1.00 95.06 130 GLU A O 1
ATOM 983 N N . TYR A 1 131 ? -13.771 7.908 2.062 1.00 94.88 131 TYR A N 1
ATOM 984 C CA . TYR A 1 131 ? -12.372 7.850 1.617 1.00 94.88 131 TYR A CA 1
ATOM 985 C C . TYR A 1 131 ? -11.412 7.490 2.761 1.00 94.88 131 TYR A C 1
ATOM 987 O O . TYR A 1 131 ? -10.377 6.881 2.513 1.00 94.88 131 TYR A O 1
ATOM 995 N N . ALA A 1 132 ? -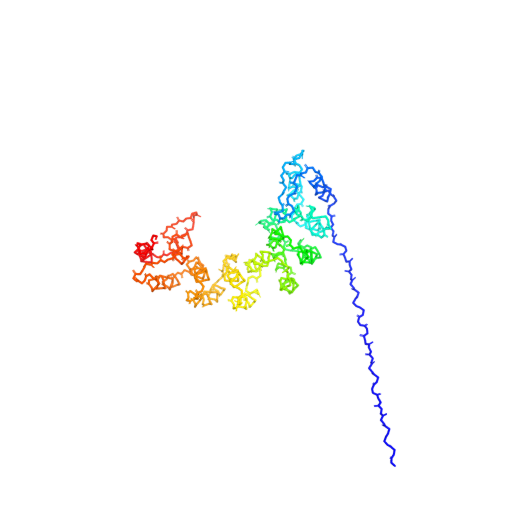11.777 7.777 4.013 1.00 94.88 132 ALA A N 1
ATOM 996 C CA . ALA A 1 132 ? -11.018 7.389 5.192 1.00 94.88 132 ALA A CA 1
ATOM 997 C C . ALA A 1 132 ? -10.726 5.872 5.275 1.00 94.88 132 ALA A C 1
ATOM 999 O O . ALA A 1 132 ? -9.691 5.487 5.815 1.00 94.88 132 ALA A O 1
ATOM 1000 N N . SER A 1 133 ? -11.552 5.013 4.661 1.00 96.75 133 SER A N 1
ATOM 1001 C CA . SER A 1 133 ? -11.289 3.568 4.524 1.00 96.75 133 SER A CA 1
ATOM 1002 C C . SER A 1 133 ? -9.948 3.246 3.844 1.00 96.75 133 SER A C 1
ATOM 1004 O O . SER A 1 133 ? -9.302 2.259 4.198 1.00 96.75 133 SER A O 1
ATOM 1006 N N . PHE A 1 134 ? -9.463 4.112 2.942 1.00 96.75 134 PHE A N 1
ATOM 1007 C CA . PHE A 1 134 ? -8.137 4.011 2.317 1.00 96.75 134 PHE A CA 1
ATOM 1008 C C . PHE A 1 134 ? -7.013 3.874 3.355 1.00 96.75 134 PHE A C 1
ATOM 1010 O O . PHE A 1 134 ? -6.083 3.088 3.174 1.00 96.75 134 PHE A O 1
ATOM 1017 N N . TYR A 1 135 ? -7.113 4.609 4.464 1.00 95.44 135 TYR A N 1
ATOM 1018 C CA . TYR A 1 135 ? -6.094 4.644 5.513 1.00 95.44 135 TYR A CA 1
ATOM 1019 C C . TYR A 1 135 ? -6.016 3.325 6.297 1.00 95.44 135 TYR A C 1
ATOM 1021 O O . TYR A 1 135 ? -4.922 2.886 6.652 1.00 95.44 135 TYR A O 1
ATOM 1029 N N . ALA A 1 136 ? -7.146 2.632 6.469 1.00 97.12 136 ALA A N 1
ATOM 1030 C CA . ALA A 1 136 ? -7.203 1.315 7.105 1.00 97.12 136 ALA A CA 1
ATOM 1031 C C . ALA A 1 136 ? -6.905 0.150 6.140 1.00 97.12 136 ALA A C 1
ATOM 1033 O O . ALA A 1 136 ? -6.510 -0.933 6.580 1.00 97.12 136 ALA A O 1
ATOM 1034 N N . ALA A 1 137 ? -7.080 0.346 4.828 1.00 98.12 137 ALA A N 1
ATOM 1035 C CA . ALA A 1 137 ? -6.981 -0.718 3.828 1.00 98.12 137 ALA A CA 1
ATOM 1036 C C . ALA A 1 137 ? -5.604 -1.397 3.796 1.00 98.12 137 ALA A C 1
ATOM 1038 O O . ALA A 1 137 ? -5.512 -2.626 3.726 1.00 98.12 137 ALA A O 1
ATOM 1039 N N . ARG A 1 138 ? -4.526 -0.610 3.895 1.00 97.19 138 ARG A N 1
ATOM 1040 C CA . ARG A 1 138 ? -3.147 -1.119 3.866 1.00 97.19 138 ARG A CA 1
ATOM 1041 C C . ARG A 1 138 ? -2.843 -2.045 5.041 1.00 97.19 138 ARG A C 1
ATOM 1043 O O . ARG A 1 138 ? -2.413 -3.175 4.826 1.00 97.19 138 ARG A O 1
ATOM 1050 N N . SER A 1 139 ? -3.045 -1.573 6.270 1.00 97.62 139 SER A N 1
ATOM 1051 C CA . SER A 1 139 ? -2.730 -2.349 7.472 1.00 97.62 139 SER A CA 1
ATOM 1052 C C . SER A 1 139 ? -3.646 -3.564 7.600 1.00 97.62 139 SER A C 1
ATOM 1054 O O . SER A 1 139 ? -3.149 -4.657 7.853 1.00 97.62 139 SER A O 1
ATOM 1056 N N . THR A 1 140 ? -4.942 -3.421 7.295 1.00 98.50 140 THR A N 1
ATOM 1057 C CA . THR A 1 140 ? -5.881 -4.558 7.232 1.00 98.50 140 THR A CA 1
ATOM 1058 C C . THR A 1 140 ? -5.406 -5.621 6.245 1.00 98.50 140 THR A C 1
ATOM 1060 O O . THR A 1 140 ? -5.387 -6.804 6.575 1.00 98.50 140 THR A O 1
ATOM 1063 N N . THR A 1 141 ? -4.950 -5.207 5.059 1.00 98.62 141 THR A N 1
ATOM 1064 C CA . THR A 1 141 ? -4.394 -6.126 4.059 1.00 98.62 141 THR A CA 1
ATOM 1065 C C . THR A 1 141 ? -3.177 -6.863 4.592 1.00 98.62 141 THR A C 1
ATOM 1067 O O . THR A 1 141 ? -3.119 -8.086 4.526 1.00 98.62 141 THR A O 1
ATOM 1070 N N . TRP A 1 142 ? -2.198 -6.139 5.134 1.00 98.06 142 TRP A N 1
ATOM 1071 C CA . TRP A 1 142 ? -0.979 -6.752 5.649 1.00 98.06 142 TRP A CA 1
ATOM 1072 C C . TRP A 1 142 ? -1.265 -7.774 6.749 1.00 98.06 142 TRP A C 1
ATOM 1074 O O . TRP A 1 142 ? -0.768 -8.895 6.677 1.00 98.06 142 TRP A O 1
ATOM 1084 N N . LEU A 1 143 ? -2.114 -7.414 7.714 1.00 98.38 143 LEU A N 1
ATOM 1085 C CA . LEU A 1 143 ? -2.512 -8.293 8.811 1.00 98.38 143 LEU A CA 1
ATOM 1086 C C . LEU A 1 143 ? -3.263 -9.530 8.311 1.00 98.38 143 LEU A C 1
ATOM 1088 O O . LEU A 1 143 ? -2.972 -10.640 8.754 1.00 98.38 143 LEU A O 1
ATOM 1092 N N . ALA A 1 144 ? -4.181 -9.364 7.356 1.00 98.62 144 ALA A N 1
ATOM 1093 C CA . ALA A 1 144 ? -4.912 -10.477 6.759 1.00 98.62 144 ALA A CA 1
ATOM 1094 C C . ALA A 1 144 ? -3.973 -11.456 6.040 1.00 98.62 144 ALA A C 1
ATOM 1096 O O . ALA A 1 144 ? -4.076 -12.663 6.247 1.00 98.62 144 ALA A O 1
ATOM 1097 N N . MET A 1 145 ? -3.008 -10.950 5.265 1.00 98.25 145 MET A N 1
ATOM 1098 C CA . MET A 1 145 ? -2.024 -11.804 4.591 1.00 98.25 145 MET A CA 1
ATOM 1099 C C . MET A 1 145 ? -1.083 -12.514 5.577 1.00 98.25 145 MET A C 1
ATOM 1101 O O . MET A 1 145 ? -0.700 -13.653 5.338 1.00 98.25 145 MET A O 1
ATOM 1105 N N . MET A 1 146 ? -0.716 -11.876 6.693 1.00 97.25 146 MET A N 1
ATOM 1106 C CA . MET A 1 146 ? 0.133 -12.494 7.724 1.00 97.25 146 MET A CA 1
ATOM 1107 C C . MET A 1 146 ? -0.581 -13.569 8.549 1.00 97.25 146 MET A C 1
ATOM 1109 O O . MET A 1 146 ? 0.081 -14.428 9.125 1.00 97.25 146 MET A O 1
ATOM 1113 N N . THR A 1 147 ? -1.912 -13.520 8.619 1.00 97.69 147 THR A N 1
ATOM 1114 C CA . THR A 1 147 ? -2.734 -14.426 9.438 1.00 97.69 147 THR A CA 1
ATOM 1115 C C . THR A 1 147 ? -3.489 -15.474 8.618 1.00 97.69 147 THR A C 1
ATOM 1117 O O . THR A 1 147 ? -4.318 -16.198 9.170 1.00 97.69 147 THR A O 1
ATOM 1120 N N . GLY A 1 148 ? -3.213 -15.587 7.313 1.00 97.56 148 GLY A N 1
ATOM 1121 C CA . GLY A 1 148 ? -3.861 -16.578 6.445 1.00 97.56 148 GLY A CA 1
ATOM 1122 C C . GLY A 1 148 ? -5.344 -16.289 6.180 1.00 97.56 148 GLY A C 1
ATOM 1123 O O . GLY A 1 148 ? -6.150 -17.208 6.029 1.00 97.56 148 GLY A O 1
ATOM 1124 N N . LYS A 1 149 ? -5.742 -15.011 6.211 1.00 98.38 149 LYS A N 1
ATOM 1125 C CA . LYS A 1 149 ? -7.129 -14.544 6.035 1.00 98.38 149 LYS A CA 1
ATOM 1126 C C . LYS A 1 149 ? -7.383 -13.962 4.644 1.00 98.38 149 LYS A C 1
ATOM 1128 O O . LYS A 1 149 ? -8.359 -13.239 4.436 1.00 98.38 149 LYS A O 1
ATOM 1133 N N . GLU A 1 150 ? -6.536 -14.282 3.670 1.00 98.00 150 GLU A N 1
ATOM 1134 C CA . GLU A 1 150 ? -6.593 -13.734 2.315 1.00 98.00 150 GLU A CA 1
ATOM 1135 C C . GLU A 1 150 ? -7.928 -13.993 1.614 1.00 98.00 150 GLU A C 1
ATOM 1137 O O . GLU A 1 150 ? -8.440 -13.109 0.937 1.00 98.00 150 GLU A O 1
ATOM 1142 N N . SER A 1 151 ? -8.550 -15.155 1.832 1.00 98.12 151 SER A N 1
ATOM 1143 C CA . SER A 1 151 ? -9.843 -15.478 1.213 1.00 98.12 151 SER A CA 1
ATOM 1144 C C . SER A 1 151 ? -10.961 -14.550 1.702 1.00 98.12 151 SER A C 1
ATOM 1146 O O . SER A 1 151 ? -11.770 -14.076 0.904 1.00 98.12 151 SER A O 1
ATOM 1148 N N . ALA A 1 152 ? -10.987 -14.248 3.006 1.00 98.44 152 ALA A N 1
ATOM 1149 C CA . ALA A 1 152 ? -11.949 -13.311 3.586 1.00 98.44 152 ALA A CA 1
ATOM 1150 C C . ALA A 1 152 ? -11.677 -11.875 3.116 1.00 98.44 152 ALA A C 1
ATOM 1152 O O . ALA A 1 152 ? -12.611 -11.154 2.761 1.00 98.44 152 ALA A O 1
ATOM 1153 N N . LEU A 1 153 ? -10.398 -11.486 3.046 1.00 98.75 153 LEU A N 1
ATOM 1154 C CA . LEU A 1 153 ? -9.983 -10.199 2.494 1.00 98.75 153 LEU A CA 1
ATOM 1155 C C . LEU A 1 153 ? -10.448 -10.043 1.038 1.00 98.75 153 LEU A C 1
ATOM 1157 O O . LEU A 1 153 ? -11.076 -9.040 0.717 1.00 98.75 153 LEU A O 1
ATOM 1161 N N . TYR A 1 154 ? -10.190 -11.020 0.163 1.00 98.50 154 TYR A N 1
ATOM 1162 C CA . TYR A 1 154 ? -10.573 -10.952 -1.252 1.00 98.50 154 TYR A CA 1
ATOM 1163 C C . TYR A 1 154 ? -12.085 -10.820 -1.423 1.00 98.50 154 TYR A C 1
ATOM 1165 O O . TYR A 1 154 ? -12.541 -9.912 -2.112 1.00 98.50 154 TYR A O 1
ATOM 1173 N N . ALA A 1 155 ? -12.862 -11.651 -0.721 1.00 98.25 155 ALA A N 1
ATOM 1174 C CA . ALA A 1 155 ? -14.320 -11.598 -0.779 1.00 98.25 155 ALA A CA 1
ATOM 1175 C C . ALA A 1 155 ? -14.889 -10.241 -0.328 1.00 98.25 155 ALA A C 1
ATOM 1177 O O . ALA A 1 155 ? -15.907 -9.789 -0.859 1.00 98.25 155 ALA A O 1
ATOM 1178 N N . MET A 1 156 ? -14.245 -9.595 0.649 1.00 98.25 156 MET A N 1
ATOM 1179 C CA . MET A 1 156 ? -14.606 -8.253 1.094 1.00 98.25 156 MET A CA 1
ATOM 1180 C C . MET A 1 156 ? -14.230 -7.195 0.046 1.00 98.25 156 MET A C 1
ATOM 1182 O O . MET A 1 156 ? -15.077 -6.376 -0.308 1.00 98.25 156 MET A O 1
ATOM 1186 N N . LEU A 1 157 ? -13.007 -7.232 -0.495 1.00 98.25 157 LEU A N 1
ATOM 1187 C CA . LEU A 1 157 ? -12.525 -6.246 -1.471 1.00 98.25 157 LEU A CA 1
ATOM 1188 C C . LEU A 1 157 ? -13.320 -6.268 -2.778 1.00 98.25 157 LEU A C 1
ATOM 1190 O O . LEU A 1 157 ? -13.625 -5.205 -3.318 1.00 98.25 157 LEU A O 1
ATOM 1194 N N . ASP A 1 158 ? -13.726 -7.450 -3.243 1.00 96.25 158 ASP A N 1
ATOM 1195 C CA . ASP A 1 158 ? -14.531 -7.603 -4.459 1.00 96.25 158 ASP A CA 1
ATOM 1196 C C . ASP A 1 158 ? -15.886 -6.867 -4.351 1.00 96.25 158 ASP A C 1
ATOM 1198 O O . ASP A 1 158 ? -16.464 -6.467 -5.362 1.00 96.25 158 ASP A O 1
ATOM 1202 N N . LYS A 1 159 ? -16.379 -6.640 -3.123 1.00 96.75 159 LYS A N 1
ATOM 1203 C CA . LYS A 1 159 ? -17.657 -5.969 -2.823 1.00 96.75 159 LYS A CA 1
ATOM 1204 C C . LYS A 1 159 ? -17.499 -4.595 -2.171 1.00 96.75 159 LYS A C 1
ATOM 1206 O O . LYS A 1 159 ? -18.505 -3.958 -1.864 1.00 96.75 159 LYS A O 1
ATOM 1211 N N . HIS A 1 160 ? -16.273 -4.153 -1.904 1.00 97.50 160 HIS A N 1
ATOM 1212 C CA . HIS A 1 160 ? -16.038 -2.963 -1.096 1.00 97.50 160 HIS A CA 1
ATOM 1213 C C . HIS A 1 160 ? -16.553 -1.699 -1.820 1.00 97.50 160 HIS A C 1
ATOM 1215 O O . HIS A 1 160 ? -16.269 -1.513 -3.004 1.00 97.50 160 HIS A O 1
ATOM 1221 N N . PRO A 1 161 ? -17.286 -0.800 -1.137 1.00 94.81 161 PRO A N 1
ATOM 1222 C CA . PRO A 1 161 ? -17.952 0.337 -1.785 1.00 94.81 161 PRO A CA 1
ATOM 1223 C C . PRO A 1 161 ? -16.992 1.446 -2.239 1.00 94.81 161 PRO A C 1
ATOM 1225 O O . PRO A 1 161 ? -17.313 2.227 -3.132 1.00 94.81 161 PRO A O 1
ATOM 1228 N N . ASN A 1 162 ? -15.818 1.549 -1.610 1.00 96.69 162 ASN A N 1
ATOM 1229 C CA . ASN A 1 162 ? -14.824 2.575 -1.919 1.00 96.69 162 ASN A CA 1
ATOM 1230 C C . ASN A 1 162 ? -13.680 2.040 -2.799 1.00 96.69 162 ASN A C 1
ATOM 1232 O O . ASN A 1 162 ? -12.893 1.198 -2.361 1.00 96.69 162 ASN A O 1
ATOM 1236 N N . GLU A 1 163 ? -13.532 2.593 -4.004 1.00 96.69 163 GLU A N 1
ATOM 1237 C CA . GLU A 1 163 ? -12.479 2.202 -4.954 1.00 96.69 163 GLU A CA 1
ATOM 1238 C C . GLU A 1 163 ? -11.053 2.562 -4.495 1.00 96.69 163 GLU A C 1
ATOM 1240 O O . GLU A 1 163 ? -10.093 1.854 -4.813 1.00 96.69 163 GLU A O 1
ATOM 1245 N N . ALA A 1 164 ? -10.869 3.633 -3.715 1.00 96.75 164 ALA A N 1
ATOM 1246 C CA . ALA A 1 164 ? -9.543 3.986 -3.201 1.00 96.75 164 ALA A CA 1
ATOM 1247 C C . ALA A 1 164 ? -9.054 2.940 -2.187 1.00 96.75 164 ALA A C 1
ATOM 1249 O O . ALA A 1 164 ? -7.913 2.492 -2.270 1.00 96.75 164 ALA A O 1
ATOM 1250 N N . ALA A 1 165 ? -9.925 2.487 -1.282 1.00 97.69 165 ALA A N 1
ATOM 1251 C CA . ALA A 1 165 ? -9.594 1.404 -0.359 1.00 97.69 165 ALA A CA 1
ATOM 1252 C C . ALA A 1 165 ? -9.306 0.084 -1.088 1.00 97.69 165 ALA A C 1
ATOM 1254 O O . ALA A 1 165 ? -8.310 -0.569 -0.779 1.00 97.69 165 ALA A O 1
ATOM 1255 N N . LYS A 1 166 ? -10.109 -0.273 -2.104 1.00 97.75 166 LYS A N 1
ATOM 1256 C CA . LYS A 1 166 ? -9.869 -1.468 -2.935 1.00 97.75 166 LYS A CA 1
ATOM 1257 C C . LYS A 1 166 ? -8.493 -1.451 -3.582 1.00 97.75 166 LYS A C 1
ATOM 1259 O O . LYS A 1 166 ? -7.712 -2.387 -3.428 1.00 97.75 166 LYS A O 1
ATOM 1264 N N . THR A 1 167 ? -8.185 -0.368 -4.286 1.00 98.06 167 THR A N 1
ATOM 1265 C CA . THR A 1 167 ? -6.906 -0.212 -4.989 1.00 98.06 167 THR A CA 1
ATOM 1266 C C . THR A 1 167 ? -5.718 -0.190 -4.026 1.00 98.06 167 THR A C 1
ATOM 1268 O O . THR A 1 167 ? -4.692 -0.804 -4.323 1.00 98.06 167 THR A O 1
ATOM 1271 N N . GLU A 1 168 ? -5.849 0.449 -2.858 1.00 97.94 168 GLU A N 1
ATOM 1272 C CA . GLU A 1 168 ? -4.807 0.451 -1.824 1.00 97.94 168 GLU A CA 1
ATOM 1273 C C . GLU A 1 168 ? -4.589 -0.934 -1.210 1.00 97.94 168 GLU A C 1
ATOM 1275 O O . GLU A 1 168 ? -3.447 -1.326 -0.979 1.00 97.94 168 GLU A O 1
ATOM 1280 N N . ALA A 1 169 ? -5.650 -1.706 -0.987 1.00 98.38 169 ALA A N 1
ATOM 1281 C CA . ALA A 1 169 ? -5.531 -3.074 -0.511 1.00 98.38 169 ALA A CA 1
ATOM 1282 C C . ALA A 1 169 ? -4.858 -3.979 -1.556 1.00 98.38 169 ALA A C 1
ATOM 1284 O O . ALA A 1 169 ? -3.853 -4.626 -1.261 1.00 98.38 169 ALA A O 1
ATOM 1285 N N . TYR A 1 170 ? -5.331 -3.966 -2.808 1.00 98.56 170 TYR A N 1
ATOM 1286 C CA . TYR A 1 170 ? -4.782 -4.833 -3.856 1.00 98.56 170 TYR A CA 1
ATOM 1287 C C . TYR A 1 170 ? -3.294 -4.590 -4.130 1.00 98.56 170 TYR A C 1
ATOM 1289 O O . TYR A 1 170 ? -2.539 -5.552 -4.278 1.00 98.56 170 TYR A O 1
ATOM 1297 N N . ARG A 1 171 ? -2.829 -3.332 -4.115 1.00 98.06 171 ARG A N 1
ATOM 1298 C CA . ARG A 1 171 ? -1.388 -3.057 -4.269 1.00 98.06 171 ARG A CA 1
ATOM 1299 C C . ARG A 1 171 ? -0.538 -3.582 -3.110 1.00 98.06 171 ARG A C 1
ATOM 1301 O O . ARG A 1 171 ? 0.651 -3.792 -3.275 1.00 98.06 171 ARG A O 1
ATOM 1308 N N . ASN A 1 172 ? -1.124 -3.804 -1.939 1.00 98.12 172 ASN A N 1
ATOM 1309 C CA . ASN A 1 172 ? -0.389 -4.211 -0.746 1.00 98.12 172 ASN A CA 1
ATOM 1310 C C . ASN A 1 172 ? -0.407 -5.730 -0.506 1.00 98.12 172 ASN A C 1
ATOM 1312 O O . ASN A 1 172 ? 0.259 -6.195 0.421 1.00 98.12 172 ASN A O 1
ATOM 1316 N N . LEU A 1 173 ? -1.109 -6.517 -1.336 1.00 98.44 173 LEU A N 1
ATOM 1317 C CA . LEU A 1 173 ? -1.253 -7.968 -1.148 1.00 98.44 173 LEU A CA 1
ATOM 1318 C C . LEU A 1 173 ? 0.092 -8.701 -1.073 1.00 98.44 173 LEU A C 1
ATOM 1320 O O . LEU A 1 173 ? 0.295 -9.553 -0.209 1.00 98.44 173 LEU A O 1
ATOM 1324 N N . MET A 1 174 ? 1.037 -8.367 -1.955 1.00 98.06 174 MET A N 1
ATOM 1325 C CA . MET A 1 174 ? 2.301 -9.108 -2.052 1.00 98.06 174 MET A CA 1
ATOM 1326 C C . MET A 1 174 ? 3.324 -8.735 -0.975 1.00 98.06 174 MET A C 1
ATOM 1328 O O . MET A 1 174 ? 4.315 -9.449 -0.828 1.00 98.06 174 MET A O 1
ATOM 1332 N N . ARG A 1 175 ? 3.096 -7.674 -0.184 1.00 96.12 175 ARG A N 1
ATOM 1333 C CA . ARG A 1 175 ? 4.019 -7.265 0.891 1.00 96.12 175 ARG A CA 1
ATOM 1334 C C . ARG A 1 175 ? 4.292 -8.420 1.859 1.00 96.12 175 ARG A C 1
ATOM 1336 O O . ARG A 1 175 ? 5.456 -8.717 2.125 1.00 96.12 175 ARG A O 1
ATOM 1343 N N . TYR A 1 176 ? 3.221 -9.059 2.331 1.00 96.75 176 TYR A N 1
ATOM 1344 C CA . TYR A 1 176 ? 3.268 -10.215 3.234 1.00 96.75 176 TYR A CA 1
ATOM 1345 C C . TYR A 1 176 ? 2.658 -11.481 2.625 1.00 96.75 176 TYR A C 1
ATOM 1347 O O . TYR A 1 176 ? 3.052 -12.575 3.008 1.00 96.75 176 TYR A O 1
ATOM 1355 N N . GLY A 1 177 ? 1.786 -11.356 1.618 1.00 96.88 177 GLY A N 1
ATOM 1356 C CA . GLY A 1 177 ? 1.263 -12.502 0.873 1.00 96.88 177 GLY A CA 1
ATOM 1357 C C . GLY A 1 177 ? 2.259 -13.127 -0.100 1.00 96.88 177 GLY A C 1
ATOM 1358 O O . GLY A 1 177 ? 2.079 -14.273 -0.504 1.00 96.88 177 GLY A O 1
ATOM 1359 N N . ARG A 1 178 ? 3.303 -12.377 -0.484 1.00 96.94 178 ARG A N 1
ATOM 1360 C CA . ARG A 1 178 ? 4.360 -12.797 -1.416 1.00 96.94 178 ARG A CA 1
ATOM 1361 C C . ARG A 1 178 ? 3.787 -13.552 -2.627 1.00 96.94 178 ARG A C 1
ATOM 1363 O O . ARG A 1 178 ? 2.815 -13.090 -3.226 1.00 96.94 178 ARG A O 1
ATOM 1370 N N . MET A 1 179 ? 4.356 -14.709 -2.973 1.00 97.69 179 MET A N 1
ATOM 1371 C CA . MET A 1 179 ? 3.911 -15.528 -4.105 1.00 97.69 179 MET A CA 1
ATOM 1372 C C . MET A 1 179 ? 2.560 -16.210 -3.892 1.00 97.69 179 MET A C 1
ATOM 1374 O O . MET A 1 179 ? 1.886 -16.491 -4.876 1.00 97.69 179 MET A O 1
ATOM 1378 N N . THR A 1 180 ? 2.103 -16.405 -2.651 1.00 97.38 180 THR A N 1
ATOM 1379 C CA . THR A 1 180 ? 0.751 -16.930 -2.384 1.00 97.38 180 THR A CA 1
ATOM 1380 C C . THR A 1 180 ? -0.326 -15.986 -2.925 1.00 97.38 180 THR A C 1
ATOM 1382 O O . THR A 1 180 ? -1.341 -16.437 -3.446 1.00 97.38 180 THR A O 1
ATOM 1385 N N . ALA A 1 181 ? -0.080 -14.671 -2.888 1.00 98.25 181 ALA A N 1
ATOM 1386 C CA . ALA A 1 181 ? -0.972 -13.671 -3.477 1.00 98.25 181 ALA A CA 1
ATOM 1387 C C . ALA A 1 181 ? -0.834 -13.539 -5.003 1.00 98.25 181 ALA A C 1
ATOM 1389 O O . ALA A 1 181 ? -1.687 -12.931 -5.653 1.00 98.25 181 ALA A O 1
ATOM 1390 N N . PHE A 1 182 ? 0.244 -14.061 -5.594 1.00 98.25 182 PHE A N 1
ATOM 1391 C CA . PHE A 1 182 ? 0.583 -13.787 -6.986 1.00 98.25 182 PHE A CA 1
ATOM 1392 C C . PHE A 1 182 ? -0.463 -14.286 -8.000 1.00 98.25 182 PHE A C 1
ATOM 1394 O O . PHE A 1 182 ? -0.746 -13.543 -8.938 1.00 98.25 182 PHE A O 1
ATOM 1401 N N . PRO A 1 183 ? -1.127 -15.451 -7.829 1.00 98.25 183 PRO A N 1
ATOM 1402 C CA . PRO A 1 183 ? -2.245 -15.842 -8.689 1.00 98.25 183 PRO A CA 1
ATOM 1403 C C . PRO A 1 183 ? -3.355 -14.785 -8.758 1.00 98.25 183 PRO A C 1
ATOM 1405 O O . PRO A 1 183 ? -3.776 -14.421 -9.856 1.00 98.25 183 PRO A O 1
ATOM 1408 N N . LYS A 1 184 ? -3.757 -14.218 -7.611 1.00 98.38 184 LYS A N 1
ATOM 1409 C CA . LYS A 1 184 ? -4.765 -13.150 -7.563 1.00 98.38 184 LYS A CA 1
ATOM 1410 C C . LYS A 1 184 ? -4.252 -11.864 -8.210 1.00 98.38 184 LYS A C 1
ATOM 1412 O O . LYS A 1 184 ? -5.003 -11.185 -8.897 1.00 98.38 184 LYS A O 1
ATOM 1417 N N . ILE A 1 185 ? -2.967 -11.541 -8.062 1.00 98.44 185 ILE A N 1
ATOM 1418 C CA . ILE A 1 185 ? -2.355 -10.398 -8.759 1.00 98.44 185 ILE A CA 1
ATOM 1419 C C . ILE A 1 185 ? -2.381 -10.575 -10.280 1.00 98.44 185 ILE A C 1
ATOM 1421 O O . ILE A 1 185 ? -2.708 -9.626 -10.989 1.00 98.44 185 ILE A O 1
ATOM 1425 N N . LYS A 1 186 ? -2.098 -11.779 -10.791 1.00 98.44 186 LYS A N 1
ATOM 1426 C CA . LYS A 1 186 ? -2.181 -12.076 -12.230 1.00 98.44 186 LYS A CA 1
ATOM 1427 C C . LYS A 1 186 ? -3.606 -11.911 -12.760 1.00 98.44 186 LYS A C 1
ATOM 1429 O O . LYS A 1 186 ? -3.783 -11.310 -13.813 1.00 98.44 186 LYS A O 1
ATOM 1434 N N . GLU A 1 187 ? -4.600 -12.391 -12.013 1.00 98.25 187 GLU A N 1
ATOM 1435 C CA . GLU A 1 187 ? -6.022 -12.193 -12.321 1.00 98.25 187 GLU A CA 1
ATOM 1436 C C . GLU A 1 187 ? -6.382 -10.698 -12.372 1.00 98.25 187 GLU A C 1
ATOM 1438 O O . GLU A 1 187 ? -6.886 -10.211 -13.381 1.00 98.25 187 GLU A O 1
ATOM 1443 N N . LEU A 1 188 ? -6.062 -9.947 -11.313 1.00 98.31 188 LEU A N 1
ATOM 1444 C CA . LEU A 1 188 ? -6.414 -8.529 -11.188 1.00 98.31 188 LEU A CA 1
ATOM 1445 C C . LEU A 1 188 ? -5.704 -7.640 -12.217 1.00 98.31 188 LEU A C 1
ATOM 1447 O O . LEU A 1 188 ? -6.270 -6.635 -12.642 1.00 98.31 188 LEU A O 1
ATOM 1451 N N . ALA A 1 189 ? -4.495 -8.001 -12.651 1.00 97.88 189 ALA A N 1
ATOM 1452 C CA . ALA A 1 189 ? -3.783 -7.288 -13.712 1.00 97.88 189 ALA A CA 1
ATOM 1453 C C . ALA A 1 189 ? -4.481 -7.389 -15.082 1.00 97.88 189 ALA A C 1
ATOM 1455 O O . ALA A 1 189 ? -4.239 -6.548 -15.943 1.00 97.88 189 ALA A O 1
ATOM 1456 N N . GLY A 1 190 ? -5.347 -8.392 -15.275 1.00 96.69 190 GLY A N 1
ATOM 1457 C CA . GLY A 1 190 ? -6.217 -8.532 -16.446 1.00 96.69 190 GLY A CA 1
ATOM 1458 C C . GLY A 1 190 ? -7.587 -7.860 -16.299 1.00 96.69 190 GLY A C 1
ATOM 1459 O O . GLY A 1 190 ? -8.432 -8.024 -17.176 1.00 96.69 190 GLY A O 1
ATOM 1460 N N . SER A 1 191 ? -7.834 -7.140 -15.198 1.00 97.25 191 SER A N 1
ATOM 1461 C CA . SER A 1 191 ? -9.092 -6.422 -14.975 1.00 97.25 191 SER A CA 1
ATOM 1462 C C . SER A 1 191 ? -9.334 -5.361 -16.051 1.00 97.25 191 SER A C 1
ATOM 1464 O O . SER A 1 191 ? -8.411 -4.666 -16.470 1.00 97.25 191 SER A O 1
ATOM 1466 N N . SER A 1 192 ? -10.599 -5.176 -16.437 1.00 95.69 192 SER A N 1
ATOM 1467 C CA . SER A 1 192 ? -11.021 -4.053 -17.282 1.00 95.69 192 SER A CA 1
ATOM 1468 C C . SER A 1 192 ? -11.029 -2.712 -16.540 1.00 95.69 192 SER A C 1
ATOM 1470 O O . SER A 1 192 ? -11.143 -1.665 -17.169 1.00 95.69 192 SER A O 1
ATOM 1472 N N . ASP A 1 193 ? -10.956 -2.729 -15.206 1.00 96.50 193 ASP A N 1
ATOM 1473 C CA . ASP A 1 193 ? -10.749 -1.522 -14.409 1.00 96.50 193 ASP A CA 1
ATOM 1474 C C . ASP A 1 193 ? -9.250 -1.213 -14.327 1.00 96.50 193 ASP A C 1
ATOM 1476 O O . ASP A 1 193 ? -8.497 -1.861 -13.592 1.00 96.50 193 ASP A O 1
ATOM 1480 N N . ASP A 1 194 ? -8.835 -0.176 -15.053 1.00 96.75 194 ASP A N 1
ATOM 1481 C CA . ASP A 1 194 ? -7.454 0.301 -15.114 1.00 96.75 194 ASP A CA 1
ATOM 1482 C C . ASP A 1 194 ? -6.834 0.586 -13.739 1.00 96.75 194 ASP A C 1
ATOM 1484 O O . ASP A 1 194 ? -5.630 0.397 -13.553 1.00 96.75 194 ASP A O 1
ATOM 1488 N N . LYS A 1 195 ? -7.616 1.044 -12.751 1.00 96.88 195 LYS A N 1
ATOM 1489 C CA . LYS A 1 195 ? -7.090 1.335 -11.409 1.00 96.88 195 LYS A CA 1
ATOM 1490 C C . LYS A 1 195 ? -6.762 0.050 -10.663 1.00 96.88 195 LYS A C 1
ATOM 1492 O O . LYS A 1 195 ? -5.748 -0.006 -9.965 1.00 96.88 195 LYS A O 1
ATOM 1497 N N . ILE A 1 196 ? -7.597 -0.974 -10.825 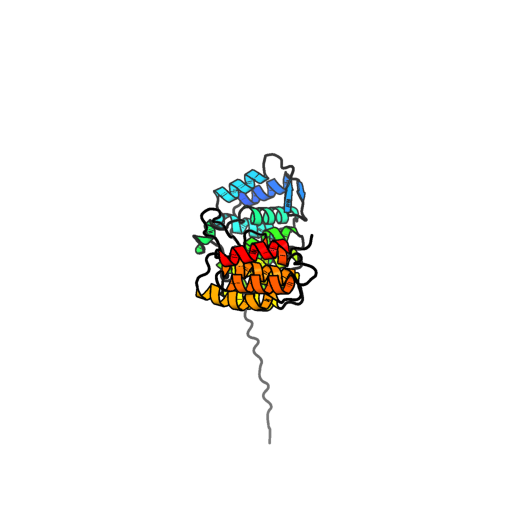1.00 98.06 196 ILE A N 1
ATOM 1498 C CA . ILE A 1 196 ? -7.379 -2.307 -10.257 1.00 98.06 196 ILE A CA 1
ATOM 1499 C C . ILE A 1 196 ? -6.199 -2.986 -10.950 1.00 98.06 196 ILE A C 1
ATOM 1501 O O . ILE A 1 196 ? -5.292 -3.463 -10.266 1.00 98.06 196 ILE A O 1
ATOM 1505 N N . ALA A 1 197 ? -6.150 -2.944 -12.284 1.00 98.19 197 ALA A N 1
ATOM 1506 C CA . ALA A 1 197 ? -5.038 -3.488 -13.052 1.00 98.19 197 ALA A CA 1
ATOM 1507 C C . ALA A 1 197 ? -3.710 -2.810 -12.674 1.00 98.19 197 ALA A C 1
ATOM 1509 O O . ALA A 1 197 ? -2.721 -3.482 -12.376 1.00 98.19 197 ALA A O 1
ATOM 1510 N N . LEU A 1 198 ? -3.689 -1.477 -12.566 1.00 98.12 198 LEU A N 1
ATOM 1511 C CA . LEU A 1 198 ? -2.508 -0.733 -12.124 1.00 98.12 198 LEU A CA 1
ATOM 1512 C C . LEU A 1 198 ? -2.113 -1.054 -10.674 1.00 98.12 198 LEU A C 1
ATOM 1514 O O . LEU A 1 198 ? -0.919 -1.142 -10.372 1.00 98.12 198 LEU A O 1
ATOM 1518 N N . ALA A 1 199 ? -3.078 -1.217 -9.763 1.00 98.31 199 ALA A N 1
ATOM 1519 C CA . ALA A 1 199 ? -2.807 -1.626 -8.386 1.00 98.31 199 ALA A CA 1
ATOM 1520 C C . ALA A 1 199 ? -2.157 -3.015 -8.337 1.00 98.31 199 ALA A C 1
ATOM 1522 O O . ALA A 1 199 ? -1.139 -3.182 -7.665 1.00 98.31 199 ALA A O 1
ATOM 1523 N N . ALA A 1 200 ? -2.676 -3.968 -9.113 1.00 98.31 200 ALA A N 1
ATOM 1524 C CA . ALA A 1 200 ? -2.134 -5.316 -9.220 1.00 98.31 200 ALA A CA 1
ATOM 1525 C C . ALA A 1 200 ? -0.707 -5.318 -9.783 1.00 98.31 200 ALA A C 1
ATOM 1527 O O . ALA A 1 200 ? 0.198 -5.877 -9.168 1.00 98.31 200 ALA A O 1
ATOM 1528 N N . VAL A 1 201 ? -0.464 -4.601 -10.884 1.00 97.88 201 VAL A N 1
ATOM 1529 C CA . VAL A 1 201 ? 0.883 -4.461 -11.463 1.00 97.88 201 VAL A CA 1
ATOM 1530 C C . VAL A 1 201 ? 1.831 -3.727 -10.519 1.00 97.88 201 VAL A C 1
ATOM 1532 O O . VAL A 1 201 ? 3.026 -3.976 -10.548 1.00 97.88 201 VAL A O 1
ATOM 1535 N N . THR A 1 202 ? 1.335 -2.867 -9.627 1.00 96.81 202 THR A N 1
ATOM 1536 C CA . THR A 1 202 ? 2.170 -2.230 -8.597 1.00 96.81 202 THR A CA 1
ATOM 1537 C C . THR A 1 202 ? 2.547 -3.196 -7.471 1.00 96.81 202 THR A C 1
ATOM 1539 O O . THR A 1 202 ? 3.618 -3.034 -6.889 1.00 96.81 202 THR A O 1
ATOM 1542 N N . ALA A 1 203 ? 1.724 -4.205 -7.178 1.00 97.94 203 ALA A N 1
ATOM 1543 C CA . ALA A 1 203 ? 1.845 -5.006 -5.963 1.00 97.94 203 ALA A CA 1
ATOM 1544 C C . ALA A 1 203 ? 3.199 -5.697 -5.739 1.00 97.94 203 ALA A C 1
ATOM 1546 O O . ALA A 1 203 ? 3.704 -5.638 -4.612 1.00 97.94 203 ALA A O 1
ATOM 1547 N N . PRO A 1 204 ? 3.860 -6.279 -6.762 1.00 96.81 204 PRO A N 1
ATOM 1548 C CA . PRO A 1 204 ? 5.172 -6.883 -6.566 1.00 96.81 204 PRO A CA 1
ATOM 1549 C C . PRO A 1 204 ? 6.188 -5.896 -5.983 1.00 96.81 204 PRO A C 1
ATOM 1551 O O . PRO A 1 204 ? 6.989 -6.262 -5.126 1.00 96.81 204 PRO A O 1
ATOM 1554 N N . ARG A 1 205 ? 6.124 -4.612 -6.365 1.00 92.31 205 ARG A N 1
ATOM 1555 C CA . ARG A 1 205 ? 7.050 -3.585 -5.867 1.00 92.31 205 ARG A CA 1
ATOM 1556 C C . ARG A 1 205 ? 7.079 -3.518 -4.339 1.00 92.31 205 ARG A C 1
ATOM 1558 O O . ARG A 1 205 ? 8.156 -3.259 -3.794 1.00 92.31 205 ARG A O 1
ATOM 1565 N N . ASP A 1 206 ? 5.950 -3.759 -3.679 1.00 91.88 206 ASP A N 1
ATOM 1566 C CA . ASP A 1 206 ? 5.822 -3.692 -2.222 1.00 91.88 206 ASP A CA 1
ATOM 1567 C C . ASP A 1 206 ? 6.301 -4.979 -1.526 1.00 91.88 206 ASP A C 1
ATOM 1569 O O . ASP A 1 206 ? 6.576 -4.973 -0.324 1.00 91.88 206 ASP A O 1
ATOM 1573 N N . MET A 1 207 ? 6.533 -6.067 -2.267 1.00 93.38 207 MET A N 1
ATOM 1574 C CA . MET A 1 207 ? 7.255 -7.231 -1.755 1.00 93.38 207 MET A CA 1
ATOM 1575 C C . MET A 1 207 ? 8.733 -6.864 -1.527 1.00 93.38 207 MET A C 1
ATOM 1577 O O . MET A 1 207 ? 9.429 -6.348 -2.403 1.00 93.38 207 MET A O 1
ATOM 1581 N N . TYR A 1 208 ? 9.249 -7.096 -0.319 1.00 86.19 208 TYR A N 1
ATOM 1582 C CA . TYR A 1 208 ? 10.650 -6.794 0.004 1.00 86.19 208 TYR A CA 1
ATOM 1583 C C . TYR A 1 208 ? 11.506 -8.054 -0.063 1.00 86.19 208 TYR A C 1
ATOM 1585 O O . TYR A 1 208 ? 11.028 -9.144 0.256 1.00 86.19 208 TYR A O 1
ATOM 1593 N N . LYS A 1 209 ? 12.785 -7.877 -0.430 1.00 87.56 209 LYS A N 1
ATOM 1594 C CA . LYS A 1 209 ? 13.796 -8.945 -0.506 1.00 87.56 209 LYS A CA 1
ATOM 1595 C C . LYS A 1 209 ? 13.286 -10.159 -1.291 1.00 87.56 209 LYS A C 1
ATOM 1597 O O . LYS A 1 209 ? 12.996 -11.207 -0.718 1.00 87.56 209 LYS A O 1
ATOM 1602 N N . TYR A 1 210 ? 13.162 -9.990 -2.603 1.00 91.56 210 TYR A N 1
ATOM 1603 C CA . TYR A 1 210 ? 12.873 -11.107 -3.494 1.00 91.56 210 TYR A CA 1
ATOM 1604 C C . TYR A 1 210 ? 14.017 -12.120 -3.407 1.00 91.56 210 TYR A C 1
ATOM 1606 O O . TYR A 1 210 ? 15.188 -11.733 -3.528 1.00 91.56 210 TYR A O 1
ATOM 1614 N N . ASN A 1 211 ? 13.684 -13.397 -3.261 1.00 93.25 211 ASN A N 1
ATOM 1615 C CA . ASN A 1 211 ? 14.616 -14.463 -3.593 1.00 93.25 211 ASN A CA 1
ATOM 1616 C C . ASN A 1 211 ? 14.748 -14.588 -5.129 1.00 93.25 211 ASN A C 1
ATOM 1618 O O . ASN A 1 211 ? 14.140 -13.832 -5.891 1.00 93.25 211 ASN A O 1
ATOM 1622 N N . GLU A 1 212 ? 15.621 -15.476 -5.592 1.00 93.31 212 GLU A N 1
ATOM 1623 C CA . GLU A 1 212 ? 15.900 -15.641 -7.022 1.00 93.31 212 GLU A CA 1
ATOM 1624 C C . GLU A 1 212 ? 14.696 -16.187 -7.803 1.00 93.31 212 GLU A C 1
ATOM 1626 O O . GLU A 1 212 ? 14.344 -15.633 -8.842 1.00 93.31 212 GLU A O 1
ATOM 1631 N N . GLN A 1 213 ? 14.011 -17.196 -7.261 1.00 95.06 213 GLN A N 1
ATOM 1632 C CA . GLN A 1 213 ? 12.836 -17.811 -7.881 1.00 95.06 213 GLN A CA 1
ATOM 1633 C C . GLN A 1 213 ? 11.679 -16.812 -8.024 1.00 95.06 213 GLN A C 1
ATOM 1635 O O . GLN A 1 213 ? 11.131 -16.644 -9.110 1.00 95.06 213 GLN A O 1
ATOM 1640 N N . GLU A 1 214 ? 11.349 -16.108 -6.940 1.00 96.12 214 GLU A N 1
ATOM 1641 C CA . GLU A 1 214 ? 10.326 -15.057 -6.918 1.00 96.12 214 GLU A CA 1
ATOM 1642 C C . GLU A 1 214 ? 10.628 -13.968 -7.943 1.00 96.12 214 GLU A C 1
ATOM 1644 O O . GLU A 1 214 ? 9.735 -13.472 -8.628 1.00 96.12 214 GLU A O 1
ATOM 1649 N N . ARG A 1 215 ? 11.906 -13.590 -8.051 1.00 95.19 215 ARG A N 1
ATOM 1650 C CA . ARG A 1 215 ? 12.349 -12.605 -9.027 1.00 95.19 215 ARG A CA 1
ATOM 1651 C C . ARG A 1 215 ? 12.137 -13.103 -10.437 1.00 95.19 215 ARG A C 1
ATOM 1653 O O . ARG A 1 215 ? 11.485 -12.387 -11.178 1.00 95.19 215 ARG A O 1
ATOM 1660 N N . SER A 1 216 ? 12.623 -14.290 -10.791 1.00 95.19 216 SER A N 1
ATOM 1661 C CA . SER A 1 216 ? 12.428 -14.822 -12.143 1.00 95.19 216 SER A CA 1
ATOM 1662 C C . SER A 1 216 ? 10.951 -14.796 -12.534 1.00 95.19 216 SER A C 1
ATOM 1664 O O . SER A 1 216 ? 10.595 -14.160 -13.520 1.00 95.19 216 SER A O 1
ATOM 1666 N N . GLU A 1 217 ? 10.073 -15.361 -11.697 1.00 97.31 217 GLU A N 1
ATOM 1667 C CA . GLU A 1 217 ? 8.649 -15.476 -12.026 1.00 97.31 217 GLU A CA 1
ATOM 1668 C C . GLU A 1 217 ? 7.965 -14.108 -12.196 1.00 97.31 217 GLU A C 1
ATOM 1670 O O . GLU A 1 217 ? 7.218 -13.889 -13.151 1.00 97.31 217 GLU A O 1
ATOM 1675 N N . ILE A 1 218 ? 8.239 -13.157 -11.297 1.00 97.69 218 ILE A N 1
ATOM 1676 C CA . ILE A 1 218 ? 7.661 -11.809 -11.376 1.00 97.69 218 ILE A CA 1
ATOM 1677 C C . ILE A 1 218 ? 8.210 -11.044 -12.584 1.00 97.69 218 ILE A C 1
ATOM 1679 O O . ILE A 1 218 ? 7.468 -10.303 -13.228 1.00 97.69 218 ILE A O 1
ATOM 1683 N N . CYS A 1 219 ? 9.500 -11.181 -12.878 1.00 96.44 219 CYS A N 1
ATOM 1684 C CA . CYS A 1 219 ? 10.158 -10.444 -13.950 1.00 96.44 219 CYS A CA 1
ATOM 1685 C C . CYS A 1 219 ? 9.723 -10.939 -15.331 1.00 96.44 219 CYS A C 1
ATOM 1687 O O . CYS A 1 219 ? 9.409 -10.115 -16.193 1.00 96.44 219 CYS A O 1
ATOM 1689 N N . ASP A 1 220 ? 9.612 -12.255 -15.512 1.00 96.81 220 ASP A N 1
ATOM 1690 C CA . ASP A 1 220 ? 9.085 -12.860 -16.737 1.00 96.81 220 ASP A CA 1
ATOM 1691 C C . ASP A 1 220 ? 7.626 -12.457 -16.977 1.00 96.81 220 ASP A C 1
ATOM 1693 O O . ASP A 1 220 ? 7.243 -12.120 -18.097 1.00 96.81 220 ASP A O 1
ATOM 1697 N N . TRP A 1 221 ? 6.817 -12.406 -15.915 1.00 97.94 221 TRP A N 1
ATOM 1698 C CA . TRP A 1 221 ? 5.430 -11.951 -15.993 1.00 97.94 221 TRP A CA 1
ATOM 1699 C C . TRP A 1 221 ? 5.291 -10.448 -16.284 1.00 97.94 221 TRP A C 1
ATOM 1701 O O . TRP A 1 221 ? 4.425 -10.049 -17.063 1.00 97.94 221 TRP A O 1
ATOM 1711 N N . ALA A 1 222 ? 6.131 -9.602 -15.683 1.00 97.62 222 ALA A N 1
ATOM 1712 C CA . ALA A 1 222 ? 6.057 -8.150 -15.851 1.00 97.62 222 ALA A CA 1
ATOM 1713 C C . ALA A 1 222 ? 6.608 -7.676 -17.208 1.00 97.62 222 ALA A C 1
ATOM 1715 O O . ALA A 1 222 ? 6.158 -6.653 -17.722 1.00 97.62 222 ALA A O 1
ATOM 1716 N N . ALA A 1 223 ? 7.557 -8.400 -17.809 1.00 97.50 223 ALA A N 1
ATOM 1717 C CA . ALA A 1 223 ? 8.171 -8.041 -19.089 1.00 97.50 223 ALA A CA 1
ATOM 1718 C C . ALA A 1 223 ? 7.164 -7.738 -20.222 1.00 97.50 223 ALA A C 1
ATOM 1720 O O . ALA A 1 223 ? 7.218 -6.628 -20.763 1.00 97.50 223 ALA A O 1
ATOM 1721 N N . PRO A 1 224 ? 6.209 -8.628 -20.567 1.00 97.00 224 PRO A N 1
ATOM 1722 C CA . PRO A 1 224 ? 5.236 -8.351 -21.627 1.00 97.00 224 PRO A CA 1
ATOM 1723 C C . PRO A 1 224 ? 4.288 -7.185 -21.301 1.00 97.00 224 PRO A C 1
ATOM 1725 O O . PRO A 1 224 ? 3.725 -6.576 -22.210 1.00 97.00 224 PRO A O 1
ATOM 1728 N N . MET A 1 225 ? 4.127 -6.816 -20.024 1.00 97.44 225 MET A N 1
ATOM 1729 C CA . MET A 1 225 ? 3.250 -5.711 -19.620 1.00 97.44 225 MET A CA 1
ATOM 1730 C C . MET A 1 225 ? 3.797 -4.333 -19.994 1.00 97.44 225 MET A C 1
ATOM 1732 O O . MET A 1 225 ? 3.036 -3.368 -20.016 1.00 97.44 225 MET A O 1
ATOM 1736 N N . MET A 1 226 ? 5.082 -4.218 -20.342 1.00 95.81 226 MET A N 1
ATOM 1737 C CA . MET A 1 226 ? 5.637 -2.964 -20.858 1.00 95.81 226 MET A CA 1
ATOM 1738 C C . MET A 1 226 ? 5.023 -2.536 -22.194 1.00 95.81 226 MET A C 1
ATOM 1740 O O . MET A 1 226 ? 5.074 -1.358 -22.529 1.00 95.81 226 MET A O 1
ATOM 1744 N N . SER A 1 227 ? 4.417 -3.457 -22.945 1.00 94.44 227 SER A N 1
ATOM 1745 C CA . SER A 1 227 ? 3.702 -3.149 -24.189 1.00 94.44 227 SER A CA 1
ATOM 1746 C C . SER A 1 227 ? 2.194 -2.945 -23.988 1.00 94.44 227 SER A C 1
ATOM 1748 O O . SER A 1 227 ? 1.451 -2.900 -24.966 1.00 94.44 227 SER A O 1
ATOM 1750 N N . ASN A 1 228 ? 1.720 -2.826 -22.742 1.00 96.12 228 ASN A N 1
ATOM 1751 C CA . ASN A 1 228 ? 0.317 -2.529 -22.459 1.00 96.12 228 ASN A CA 1
ATOM 1752 C C . ASN A 1 228 ? -0.075 -1.155 -23.043 1.00 96.12 228 ASN A C 1
ATOM 1754 O O . ASN A 1 228 ? 0.710 -0.206 -22.988 1.00 96.12 228 ASN A O 1
ATOM 1758 N N . SER A 1 229 ? -1.290 -1.052 -23.592 1.00 93.81 229 SER A N 1
ATOM 1759 C CA . SER A 1 229 ? -1.823 0.188 -24.175 1.00 93.81 229 SER A CA 1
ATOM 1760 C C . SER A 1 229 ? -2.107 1.271 -23.134 1.00 93.81 229 SER A C 1
ATOM 1762 O O . SER A 1 229 ? -2.138 2.454 -23.462 1.00 93.81 229 SER A O 1
ATOM 1764 N N . ASN A 1 230 ? -2.324 0.887 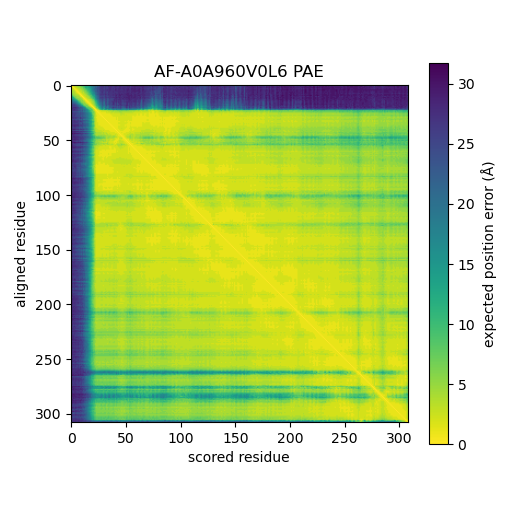-21.876 1.00 95.62 230 ASN A N 1
ATOM 1765 C CA . ASN A 1 230 ? -2.367 1.816 -20.763 1.00 95.62 230 ASN A CA 1
ATOM 1766 C C . ASN A 1 230 ? -0.937 2.159 -20.332 1.00 95.62 230 ASN A C 1
ATOM 1768 O O . ASN A 1 230 ? -0.244 1.373 -19.677 1.00 95.62 230 ASN A O 1
ATOM 1772 N N . GLU A 1 231 ? -0.517 3.380 -20.648 1.00 95.25 231 GLU A N 1
ATOM 1773 C CA . GLU A 1 231 ? 0.834 3.863 -20.375 1.00 95.25 231 GLU A CA 1
ATOM 1774 C C . GLU A 1 231 ? 1.227 3.803 -18.891 1.00 95.25 231 GLU A C 1
ATOM 1776 O O . GLU A 1 231 ? 2.397 3.591 -18.572 1.00 95.25 231 GLU A O 1
ATOM 1781 N N . ASN A 1 232 ? 0.279 3.945 -17.955 1.00 96.31 232 ASN A N 1
ATOM 1782 C CA . ASN A 1 232 ? 0.588 3.837 -16.525 1.00 96.31 232 ASN A CA 1
ATOM 1783 C C . ASN A 1 232 ? 0.960 2.404 -16.132 1.00 96.31 232 ASN A C 1
ATOM 1785 O O . ASN A 1 232 ? 1.852 2.207 -15.303 1.00 96.31 232 ASN A O 1
ATOM 1789 N N . ILE A 1 233 ? 0.292 1.412 -16.727 1.00 97.44 233 ILE A N 1
ATOM 1790 C CA . ILE A 1 233 ? 0.596 -0.007 -16.519 1.00 97.44 233 ILE A CA 1
ATOM 1791 C C . ILE A 1 233 ? 1.962 -0.328 -17.127 1.00 97.44 233 ILE A C 1
ATOM 1793 O O . ILE A 1 233 ? 2.817 -0.882 -16.434 1.00 97.44 233 ILE A O 1
ATOM 1797 N N . ALA A 1 234 ? 2.200 0.103 -18.370 1.00 97.12 234 ALA A N 1
ATOM 1798 C CA . ALA A 1 234 ? 3.482 -0.071 -19.048 1.00 97.12 234 ALA A CA 1
ATOM 1799 C C . ALA A 1 234 ? 4.647 0.539 -18.249 1.00 97.12 234 ALA A C 1
ATOM 1801 O O . ALA A 1 234 ? 5.645 -0.133 -17.974 1.00 97.12 234 ALA A O 1
ATOM 1802 N N . ALA A 1 235 ? 4.495 1.788 -17.797 1.00 96.44 235 ALA A N 1
ATOM 1803 C CA . ALA A 1 235 ? 5.493 2.471 -16.980 1.00 96.44 235 ALA A CA 1
ATOM 1804 C C . ALA A 1 235 ? 5.722 1.761 -15.638 1.00 96.44 235 ALA A C 1
ATOM 1806 O O . ALA A 1 235 ? 6.861 1.648 -15.178 1.00 96.44 235 ALA A O 1
ATOM 1807 N N . ARG A 1 236 ? 4.663 1.254 -14.990 1.00 96.50 236 ARG A N 1
ATOM 1808 C CA . ARG A 1 236 ? 4.796 0.529 -13.719 1.00 96.50 236 ARG A CA 1
ATOM 1809 C C . ARG A 1 236 ? 5.530 -0.799 -13.891 1.00 96.50 236 ARG A C 1
ATOM 1811 O O . ARG A 1 236 ? 6.396 -1.101 -13.070 1.00 96.50 236 ARG A O 1
ATOM 1818 N N . ALA A 1 237 ? 5.225 -1.548 -14.948 1.00 97.44 237 ALA A N 1
ATOM 1819 C CA . ALA A 1 237 ? 5.934 -2.775 -15.292 1.00 97.44 237 ALA A CA 1
ATOM 1820 C C . ALA A 1 237 ? 7.429 -2.497 -15.511 1.00 97.44 237 ALA A C 1
ATOM 1822 O O . ALA A 1 237 ? 8.276 -3.106 -14.859 1.00 97.44 237 ALA A O 1
ATOM 1823 N N . ALA A 1 238 ? 7.757 -1.485 -16.317 1.00 96.88 238 ALA A N 1
ATOM 1824 C CA . ALA A 1 238 ? 9.136 -1.076 -16.570 1.00 96.88 238 ALA A CA 1
ATOM 1825 C C . ALA A 1 238 ? 9.887 -0.659 -15.286 1.00 96.88 238 ALA A C 1
ATOM 1827 O O . ALA A 1 238 ? 11.049 -1.019 -15.093 1.00 96.88 238 ALA A O 1
ATOM 1828 N N . GLN A 1 239 ? 9.226 0.030 -14.348 1.00 95.00 239 GLN A N 1
ATOM 1829 C CA . GLN A 1 239 ? 9.821 0.353 -13.043 1.00 95.00 239 GLN A CA 1
ATOM 1830 C C . GLN A 1 239 ? 10.154 -0.894 -12.215 1.00 95.00 239 GLN A C 1
ATOM 1832 O O . GLN A 1 239 ? 11.177 -0.908 -11.529 1.00 95.00 239 GLN A O 1
ATOM 1837 N N . ILE A 1 240 ? 9.310 -1.930 -12.253 1.00 95.06 240 ILE A N 1
ATOM 1838 C CA . ILE A 1 240 ? 9.578 -3.199 -11.561 1.00 95.06 240 ILE A CA 1
ATOM 1839 C C . ILE A 1 240 ? 10.790 -3.885 -12.180 1.00 95.06 240 ILE A C 1
ATOM 1841 O O . ILE A 1 240 ? 11.694 -4.285 -11.445 1.00 95.06 240 ILE A O 1
ATOM 1845 N N . LEU A 1 241 ? 10.851 -3.950 -13.510 1.00 95.81 241 LEU A N 1
ATOM 1846 C CA . LEU A 1 241 ? 11.975 -4.542 -14.229 1.00 95.81 241 LEU A CA 1
ATOM 1847 C C . LEU A 1 241 ? 13.298 -3.836 -13.910 1.00 95.81 241 LEU A C 1
ATOM 1849 O O . LEU A 1 241 ? 14.273 -4.486 -13.528 1.00 95.81 241 LEU A O 1
ATOM 1853 N N . ALA A 1 242 ? 13.318 -2.504 -13.955 1.00 94.19 242 ALA A N 1
ATOM 1854 C CA . ALA A 1 242 ? 14.522 -1.734 -13.664 1.00 94.19 242 ALA A CA 1
ATOM 1855 C C . ALA A 1 242 ? 14.977 -1.847 -12.196 1.00 94.19 242 ALA A C 1
ATOM 1857 O O . ALA A 1 242 ? 16.168 -2.006 -11.918 1.00 94.19 242 ALA A O 1
ATOM 1858 N N . LEU A 1 243 ? 14.034 -1.804 -11.247 1.00 91.00 243 LEU A N 1
ATOM 1859 C CA . LEU A 1 243 ? 14.350 -1.766 -9.817 1.00 91.00 243 LEU A CA 1
ATOM 1860 C C . LEU A 1 243 ? 14.622 -3.153 -9.219 1.00 91.00 243 LEU A C 1
ATOM 1862 O O . LEU A 1 243 ? 15.520 -3.312 -8.385 1.00 91.00 243 LEU A O 1
ATOM 1866 N N . ARG A 1 244 ? 13.794 -4.145 -9.567 1.00 90.69 244 ARG A N 1
ATOM 1867 C CA . ARG A 1 244 ? 13.760 -5.464 -8.912 1.00 90.69 244 ARG A CA 1
ATOM 1868 C C . ARG A 1 244 ? 14.460 -6.544 -9.729 1.00 90.69 244 ARG A C 1
ATOM 1870 O O . ARG A 1 244 ? 15.140 -7.376 -9.131 1.00 90.69 244 ARG A O 1
ATOM 1877 N N . CYS A 1 245 ? 14.327 -6.508 -11.052 1.00 92.56 245 CYS A N 1
ATOM 1878 C CA . CYS A 1 245 ? 14.839 -7.556 -11.935 1.00 92.56 245 CYS A CA 1
ATOM 1879 C C . CYS A 1 245 ? 16.301 -7.316 -12.314 1.00 92.56 245 CYS A C 1
ATOM 1881 O O . CYS A 1 245 ? 17.130 -8.197 -12.096 1.00 92.56 245 CYS A O 1
ATOM 1883 N N . LYS A 1 246 ? 16.631 -6.078 -12.714 1.00 91.62 246 LYS A N 1
ATOM 1884 C CA . LYS A 1 246 ? 17.990 -5.636 -13.083 1.00 91.62 246 LYS A CA 1
ATOM 1885 C C . LYS A 1 246 ? 18.580 -6.444 -14.252 1.00 91.62 246 LYS A C 1
ATOM 1887 O O . LYS A 1 246 ? 17.892 -7.259 -14.862 1.00 91.62 246 LYS A O 1
ATOM 1892 N N . GLY A 1 247 ? 19.852 -6.199 -14.577 1.00 92.88 247 GLY A N 1
ATOM 1893 C CA . GLY A 1 247 ? 20.570 -6.946 -15.616 1.00 92.88 247 GLY A CA 1
ATOM 1894 C C . GLY A 1 247 ? 19.883 -6.822 -16.974 1.00 92.88 247 GLY A C 1
ATOM 1895 O O . GLY A 1 247 ? 19.502 -5.717 -17.355 1.00 92.88 247 GLY A O 1
ATOM 1896 N N . GLU A 1 248 ? 19.660 -7.947 -17.653 1.00 95.31 248 GLU A N 1
ATOM 1897 C CA . GLU A 1 248 ? 19.006 -7.999 -18.972 1.00 95.31 248 GLU A CA 1
ATOM 1898 C C . GLU A 1 248 ? 17.608 -7.354 -19.001 1.00 95.31 248 GLU A C 1
ATOM 1900 O O . GLU A 1 248 ? 17.150 -6.873 -20.033 1.00 95.31 248 GLU A O 1
ATOM 1905 N N . TYR A 1 249 ? 16.908 -7.292 -17.864 1.00 96.06 249 TYR A N 1
ATOM 1906 C CA . TYR A 1 249 ? 15.591 -6.660 -17.806 1.00 96.06 249 TYR A CA 1
ATOM 1907 C C . TYR A 1 249 ? 15.668 -5.136 -17.905 1.00 96.06 249 TYR A C 1
ATOM 1909 O O . TYR A 1 249 ? 14.706 -4.513 -18.350 1.00 96.06 249 TYR A O 1
ATOM 1917 N N . ILE A 1 250 ? 16.799 -4.530 -17.521 1.00 96.56 250 ILE A N 1
ATOM 1918 C CA . ILE A 1 250 ? 17.056 -3.110 -17.792 1.00 96.56 250 ILE A CA 1
ATOM 1919 C C . ILE A 1 250 ? 17.254 -2.896 -19.293 1.00 96.56 250 ILE A C 1
ATOM 1921 O O . ILE A 1 250 ? 16.741 -1.913 -19.820 1.00 96.56 250 ILE A O 1
ATOM 1925 N N . ASP A 1 251 ? 17.916 -3.820 -19.993 1.00 97.25 251 ASP A N 1
ATOM 1926 C CA . ASP A 1 251 ? 18.040 -3.738 -21.452 1.00 97.25 251 ASP A CA 1
ATOM 1927 C C . ASP A 1 251 ? 16.668 -3.815 -22.124 1.00 97.25 251 ASP A C 1
ATOM 1929 O O . ASP A 1 251 ? 16.351 -2.946 -22.928 1.00 97.25 251 ASP A O 1
ATOM 1933 N N . LYS A 1 252 ? 15.790 -4.730 -21.688 1.00 97.12 252 LYS A N 1
ATOM 1934 C CA . LYS A 1 252 ? 14.397 -4.792 -22.177 1.00 97.12 252 LYS A CA 1
ATOM 1935 C C . LYS A 1 252 ? 13.632 -3.477 -21.957 1.00 97.12 252 LYS A C 1
ATOM 1937 O O . LYS A 1 252 ? 12.848 -3.070 -22.811 1.00 97.12 252 LYS A O 1
ATOM 1942 N N . VAL A 1 253 ? 13.843 -2.804 -20.821 1.00 97.25 253 VAL A N 1
ATOM 1943 C CA . VAL A 1 253 ? 13.245 -1.481 -20.549 1.00 97.25 253 VAL A CA 1
ATOM 1944 C C . VAL A 1 253 ? 13.785 -0.420 -21.508 1.00 97.25 253 VAL A C 1
ATOM 1946 O O . VAL A 1 253 ? 13.014 0.397 -22.008 1.00 97.25 253 VAL A O 1
ATOM 1949 N N . LEU A 1 254 ? 15.099 -0.411 -21.746 1.00 97.00 254 LEU A N 1
ATOM 1950 C CA . LEU A 1 254 ? 15.754 0.527 -22.658 1.00 97.00 254 LEU A CA 1
ATOM 1951 C C . LEU A 1 254 ? 15.302 0.310 -24.107 1.00 97.00 254 LEU A C 1
ATOM 1953 O O . LEU A 1 254 ? 15.019 1.288 -24.794 1.00 97.00 254 LEU A O 1
ATOM 1957 N N . ASP A 1 255 ? 15.168 -0.942 -24.541 1.00 97.00 255 ASP A N 1
ATOM 1958 C CA . ASP A 1 255 ? 14.687 -1.305 -25.877 1.00 97.00 255 ASP A CA 1
ATOM 1959 C C . ASP A 1 255 ? 13.242 -0.825 -26.095 1.00 97.00 255 ASP A C 1
ATOM 1961 O O . ASP A 1 255 ? 12.921 -0.211 -27.115 1.00 97.00 255 ASP A O 1
ATOM 1965 N N . GLU A 1 256 ? 12.362 -1.032 -25.111 1.00 96.75 256 GLU A N 1
ATOM 1966 C CA . GLU A 1 256 ? 10.985 -0.535 -25.189 1.00 96.75 256 GLU A CA 1
ATOM 1967 C C . GLU A 1 256 ? 10.934 1.003 -25.134 1.00 96.75 256 GLU A C 1
ATOM 1969 O O . GLU A 1 256 ? 10.148 1.618 -25.857 1.00 96.75 256 GLU A O 1
ATOM 1974 N N . ALA A 1 257 ? 11.787 1.653 -24.334 1.00 96.12 257 ALA A N 1
ATOM 1975 C CA . ALA A 1 257 ? 11.900 3.112 -24.315 1.00 96.12 257 ALA A CA 1
ATOM 1976 C C . ALA A 1 257 ? 12.357 3.671 -25.673 1.00 96.12 257 ALA A C 1
ATOM 1978 O O . ALA A 1 257 ? 11.827 4.683 -26.129 1.00 96.12 257 ALA A O 1
ATOM 1979 N N . GLU A 1 258 ? 13.308 3.013 -26.336 1.00 95.31 258 GLU A N 1
ATOM 1980 C CA . GLU A 1 258 ? 13.789 3.387 -27.665 1.00 95.31 258 GLU A CA 1
ATOM 1981 C C . GLU A 1 258 ? 12.694 3.250 -28.726 1.00 95.31 258 GLU A C 1
ATOM 1983 O O . GLU A 1 258 ? 12.441 4.194 -29.478 1.00 95.31 258 GLU A O 1
ATOM 1988 N N . LYS A 1 259 ? 11.973 2.124 -28.719 1.00 94.31 259 LYS A N 1
ATOM 1989 C CA . LYS A 1 259 ? 10.804 1.900 -29.578 1.00 94.31 259 LYS A CA 1
ATOM 1990 C C . LYS A 1 259 ? 9.732 2.974 -29.376 1.00 94.31 259 LYS A C 1
ATOM 1992 O O . LYS A 1 259 ? 9.159 3.459 -30.349 1.00 94.31 259 LYS A O 1
ATOM 1997 N N . ARG A 1 260 ? 9.461 3.356 -28.123 1.00 93.38 260 ARG A N 1
ATOM 1998 C CA . ARG A 1 260 ? 8.456 4.373 -27.764 1.00 93.38 260 ARG A CA 1
ATOM 1999 C C . ARG A 1 260 ? 8.893 5.799 -28.081 1.00 93.38 260 ARG A C 1
ATOM 2001 O O . ARG A 1 260 ? 8.030 6.639 -28.309 1.00 93.38 260 ARG A O 1
ATOM 2008 N N . ALA A 1 261 ? 10.194 6.085 -28.091 1.00 91.88 261 ALA A N 1
ATOM 2009 C CA . ALA A 1 261 ? 10.697 7.427 -28.364 1.00 91.88 261 ALA A CA 1
ATOM 2010 C C . ALA A 1 261 ? 10.352 7.900 -29.786 1.00 91.88 261 ALA A C 1
ATOM 2012 O O . ALA A 1 261 ? 10.056 9.077 -29.962 1.00 91.88 261 ALA A O 1
ATOM 2013 N N . GLY A 1 262 ? 10.343 6.999 -30.778 1.00 83.81 262 GLY A N 1
ATOM 2014 C CA . GLY A 1 262 ? 9.894 7.291 -32.146 1.00 83.81 262 GLY A CA 1
ATOM 2015 C C . GLY A 1 262 ? 10.417 8.622 -32.717 1.00 83.81 262 GLY A C 1
ATOM 2016 O O . GLY A 1 262 ? 11.539 9.038 -32.429 1.00 83.81 262 GLY A O 1
ATOM 2017 N N . ALA A 1 263 ? 9.591 9.291 -33.530 1.00 71.44 263 ALA A N 1
ATOM 2018 C CA . ALA A 1 263 ? 9.868 10.641 -34.036 1.00 71.44 263 ALA A CA 1
ATOM 2019 C C . ALA A 1 263 ? 9.374 11.757 -33.090 1.00 71.44 263 ALA A C 1
ATOM 2021 O O . ALA A 1 263 ? 9.979 12.824 -33.031 1.00 71.44 263 ALA A O 1
ATOM 2022 N N . ASP A 1 264 ? 8.306 11.500 -32.327 1.00 81.00 264 ASP A N 1
ATOM 2023 C CA . ASP A 1 264 ? 7.632 12.501 -31.481 1.00 81.00 264 ASP A CA 1
ATOM 2024 C C . ASP A 1 264 ? 8.217 12.617 -30.060 1.00 81.00 264 ASP A C 1
ATOM 2026 O O . ASP A 1 264 ? 7.715 13.383 -29.228 1.00 81.00 264 ASP A O 1
ATOM 2030 N N . GLY A 1 265 ? 9.268 11.849 -29.772 1.00 88.50 265 GLY A N 1
ATOM 2031 C CA . GLY A 1 265 ? 9.927 11.766 -28.476 1.00 88.50 265 GLY A CA 1
ATOM 2032 C C . GLY A 1 265 ? 9.222 10.845 -27.474 1.00 88.50 265 GLY A C 1
ATOM 2033 O O . GLY A 1 265 ? 8.070 10.433 -27.631 1.00 88.50 265 GLY A O 1
ATOM 2034 N N . LEU A 1 266 ? 9.951 10.507 -26.410 1.00 92.31 266 LEU A N 1
ATOM 2035 C CA . LEU A 1 266 ? 9.484 9.642 -25.331 1.00 92.31 266 LEU A CA 1
ATOM 2036 C C . LEU A 1 266 ? 8.606 10.435 -24.356 1.00 92.31 266 LEU A C 1
ATOM 2038 O O . LEU A 1 266 ? 9.055 11.407 -23.747 1.00 92.31 266 LEU A O 1
ATOM 2042 N N . LYS A 1 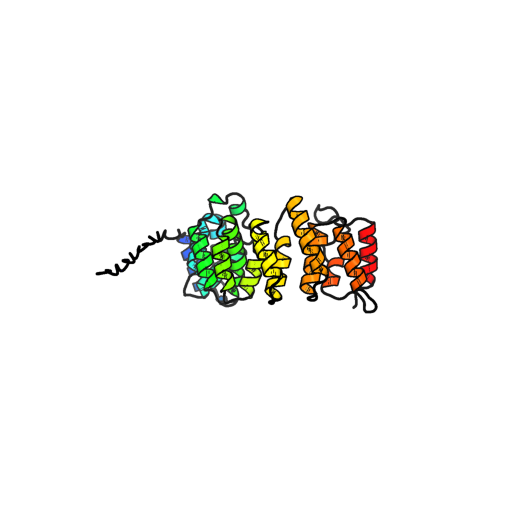267 ? 7.362 9.992 -24.162 1.00 93.50 267 LYS A N 1
ATOM 2043 C CA . LYS A 1 267 ? 6.358 10.705 -23.358 1.00 93.50 267 LYS A CA 1
ATOM 2044 C C . LYS A 1 267 ? 6.193 10.119 -21.954 1.00 93.50 267 LYS A C 1
ATOM 2046 O O . LYS A 1 267 ? 6.535 8.967 -21.672 1.00 93.50 267 LYS A O 1
ATOM 2051 N N . GLN A 1 268 ? 5.656 10.936 -21.050 1.00 93.62 268 GLN A N 1
ATOM 2052 C CA . GLN A 1 268 ? 5.173 10.476 -19.746 1.00 93.62 268 GLN A CA 1
ATOM 2053 C C . GLN A 1 268 ? 3.924 9.594 -19.914 1.00 93.62 268 GLN A C 1
ATOM 2055 O O . GLN A 1 268 ? 3.166 9.812 -20.859 1.00 93.62 268 GLN A O 1
ATOM 2060 N N . PRO A 1 269 ? 3.657 8.652 -18.989 1.00 94.62 269 PRO A N 1
ATOM 2061 C CA . PRO A 1 269 ? 4.434 8.300 -17.792 1.00 94.62 269 PRO A CA 1
ATOM 2062 C C . PRO A 1 269 ? 5.660 7.399 -18.033 1.00 94.62 269 PRO A C 1
ATOM 2064 O O . PRO A 1 269 ? 6.488 7.278 -17.133 1.00 94.62 269 PRO A O 1
ATOM 2067 N N . PHE A 1 270 ? 5.823 6.765 -19.201 1.00 94.88 270 PHE A N 1
ATOM 2068 C CA . PHE A 1 270 ? 6.916 5.800 -19.417 1.00 94.88 270 PHE A CA 1
ATOM 2069 C C . PHE A 1 270 ? 8.307 6.441 -19.294 1.00 94.88 270 PHE A C 1
ATOM 2071 O O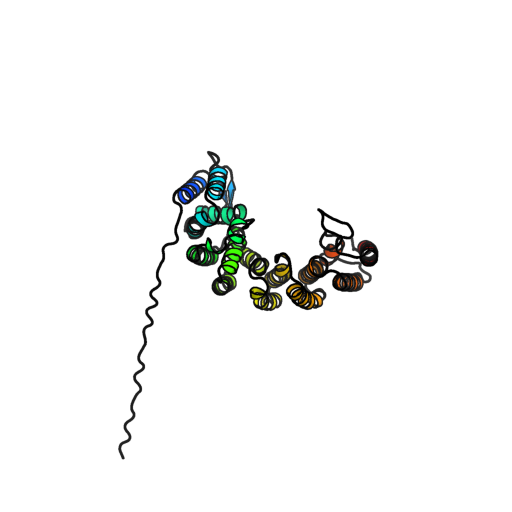 . PHE A 1 270 ? 9.210 5.864 -18.685 1.00 94.88 270 PHE A O 1
ATOM 2078 N N . ALA A 1 271 ? 8.464 7.683 -19.768 1.00 94.50 271 ALA A N 1
ATOM 2079 C CA . ALA A 1 271 ? 9.684 8.475 -19.597 1.00 94.50 271 ALA A CA 1
ATOM 2080 C C . ALA A 1 271 ? 10.165 8.558 -18.134 1.00 94.50 271 ALA A C 1
ATOM 2082 O O . ALA A 1 271 ? 11.369 8.649 -17.883 1.00 94.50 271 ALA A O 1
ATOM 2083 N N . SER A 1 272 ? 9.254 8.480 -17.152 1.00 93.69 272 SER A N 1
ATOM 2084 C CA . SER A 1 272 ? 9.607 8.533 -15.732 1.00 93.69 272 SER A CA 1
ATOM 2085 C C . SER A 1 272 ? 10.508 7.373 -15.299 1.00 93.69 272 SER A C 1
ATOM 2087 O O . SER A 1 272 ? 11.187 7.484 -14.283 1.00 93.69 272 SER A O 1
ATOM 2089 N N . VAL A 1 273 ? 10.514 6.246 -16.016 1.00 93.19 273 VAL A N 1
ATOM 2090 C CA . VAL A 1 273 ? 11.376 5.094 -15.701 1.00 93.19 273 VAL A CA 1
ATOM 2091 C C . VAL A 1 273 ? 12.853 5.474 -15.844 1.00 93.19 273 VAL A C 1
ATOM 2093 O O . VAL A 1 273 ? 13.685 5.010 -15.066 1.00 93.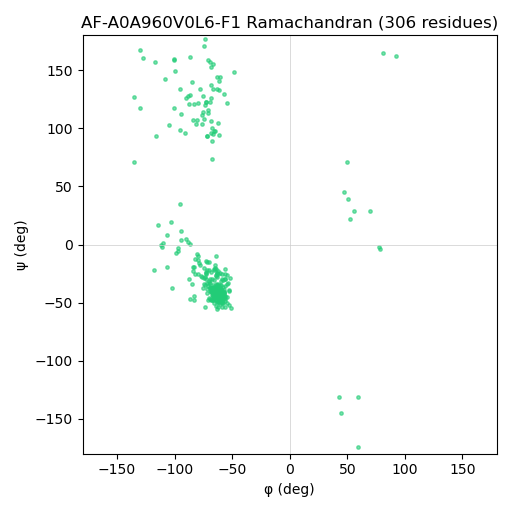19 273 VAL A O 1
ATOM 2096 N N . LEU A 1 274 ? 13.166 6.361 -16.797 1.00 93.62 274 LEU A N 1
ATOM 2097 C CA . LEU A 1 274 ? 14.523 6.833 -17.069 1.00 93.62 274 LEU A CA 1
ATOM 2098 C C . LEU A 1 274 ? 14.946 7.985 -16.152 1.00 93.62 274 LEU A C 1
ATOM 2100 O O . LEU A 1 274 ? 16.133 8.260 -16.027 1.00 93.62 274 LEU A O 1
ATOM 2104 N N . THR A 1 275 ? 14.019 8.694 -15.516 1.00 88.94 275 THR A N 1
ATOM 2105 C CA . THR A 1 275 ? 14.356 9.862 -14.680 1.00 88.94 275 THR A CA 1
ATOM 2106 C C . THR A 1 275 ? 14.221 9.596 -13.189 1.00 88.94 275 THR A C 1
ATOM 2108 O O . THR A 1 275 ? 14.812 10.311 -12.384 1.00 88.94 275 THR A O 1
ATOM 2111 N N . ASN A 1 276 ? 13.479 8.561 -12.804 1.00 83.06 276 ASN A N 1
ATOM 2112 C CA . ASN A 1 276 ? 13.262 8.201 -11.412 1.00 83.06 276 ASN A CA 1
ATOM 2113 C C . ASN A 1 276 ? 14.382 7.286 -10.874 1.00 83.06 276 ASN A C 1
ATOM 2115 O O . ASN A 1 276 ? 15.089 6.611 -11.622 1.00 83.06 276 ASN A O 1
ATOM 2119 N N . PHE A 1 277 ? 14.507 7.211 -9.547 1.00 79.88 277 PHE A N 1
ATOM 2120 C CA . PHE A 1 277 ? 15.520 6.423 -8.835 1.00 79.88 277 PHE A CA 1
ATOM 2121 C C . PHE A 1 277 ? 15.393 4.905 -9.051 1.00 79.88 277 PHE A C 1
ATOM 2123 O O . PHE A 1 277 ? 16.272 4.148 -8.645 1.00 79.88 277 PHE A O 1
ATOM 2130 N N . THR A 1 278 ? 14.300 4.437 -9.662 1.00 80.56 278 THR A N 1
ATOM 2131 C CA . THR A 1 278 ? 14.065 3.015 -9.950 1.00 80.56 278 THR A CA 1
ATOM 2132 C C . THR A 1 278 ? 15.085 2.434 -10.924 1.00 80.56 278 THR A C 1
ATOM 2134 O O . THR A 1 278 ? 15.362 1.242 -10.856 1.00 80.56 278 THR A O 1
ATOM 2137 N N . PHE A 1 279 ? 15.664 3.276 -11.784 1.00 88.75 279 PHE A N 1
ATOM 2138 C CA . PHE A 1 279 ? 16.831 2.957 -12.595 1.00 88.75 279 PHE A CA 1
ATOM 2139 C C . PHE A 1 279 ? 17.980 3.882 -12.175 1.00 88.75 279 PHE A C 1
ATOM 2141 O O . PHE A 1 279 ? 18.120 4.992 -12.687 1.00 88.75 279 PHE A O 1
ATOM 2148 N N . SER A 1 280 ? 18.829 3.428 -11.252 1.00 88.50 280 SER A N 1
ATOM 2149 C CA . SER A 1 280 ? 19.969 4.209 -10.765 1.00 88.50 280 SER A CA 1
ATOM 2150 C C . SER A 1 280 ? 21.264 3.868 -11.499 1.00 88.50 280 SER A C 1
ATOM 2152 O O . SER A 1 280 ? 21.614 2.694 -11.638 1.00 88.50 280 SER A O 1
ATOM 2154 N N . CYS A 1 281 ? 21.987 4.912 -11.904 1.00 90.81 281 CYS A N 1
ATOM 2155 C CA . CYS A 1 281 ? 23.329 4.833 -12.491 1.00 90.81 281 CYS A CA 1
ATOM 2156 C C . CYS A 1 281 ? 24.447 5.122 -11.495 1.00 90.81 281 CYS A C 1
ATOM 2158 O O . CYS A 1 281 ? 25.621 4.922 -11.787 1.00 90.81 281 CYS A O 1
ATOM 2160 N N . GLU A 1 282 ? 24.065 5.542 -10.296 1.00 88.56 282 GLU A N 1
ATOM 2161 C CA . GLU A 1 282 ? 24.967 5.846 -9.200 1.00 88.56 282 GLU A CA 1
ATOM 2162 C C . GLU A 1 282 ? 24.534 5.071 -7.958 1.00 88.56 282 GLU A C 1
ATOM 2164 O O . GLU A 1 282 ? 23.400 4.582 -7.851 1.00 88.56 282 GLU A O 1
ATOM 2169 N N . GLY A 1 283 ? 25.459 4.914 -7.016 1.00 82.75 283 GLY A N 1
ATOM 2170 C CA . GLY A 1 283 ? 25.107 4.372 -5.715 1.00 82.75 283 GLY A CA 1
ATOM 2171 C C . GLY A 1 283 ? 24.230 5.366 -4.955 1.00 82.75 283 GLY A C 1
ATOM 2172 O O . GLY A 1 283 ? 24.516 6.558 -4.943 1.00 82.75 283 GLY A O 1
ATOM 2173 N N . PHE A 1 284 ? 23.174 4.889 -4.300 1.00 80.06 284 PHE A N 1
ATOM 2174 C CA . PHE A 1 284 ? 22.268 5.741 -3.528 1.00 80.06 284 PHE A CA 1
ATOM 2175 C C . PHE A 1 284 ? 21.960 5.106 -2.175 1.00 80.06 284 PHE A C 1
ATOM 2177 O O . PHE A 1 284 ? 21.566 3.941 -2.112 1.00 80.06 284 PHE A O 1
ATOM 2184 N N . LEU A 1 285 ? 22.157 5.861 -1.086 1.00 79.62 285 LEU A N 1
ATOM 2185 C CA . LEU A 1 285 ? 21.918 5.415 0.297 1.00 79.62 285 LEU A CA 1
ATOM 2186 C C . LEU A 1 285 ? 22.527 4.029 0.606 1.00 79.62 285 LEU A C 1
ATOM 2188 O O . LEU A 1 285 ? 21.869 3.150 1.157 1.00 79.62 285 LEU A O 1
ATOM 2192 N N . GLY A 1 286 ? 23.777 3.806 0.187 1.00 78.81 286 GLY A N 1
ATOM 2193 C CA . GLY A 1 286 ? 24.491 2.538 0.390 1.00 78.81 286 GLY A CA 1
ATOM 2194 C C . GLY A 1 286 ? 24.093 1.399 -0.561 1.00 78.81 286 GLY A C 1
ATOM 2195 O O . GLY A 1 286 ? 24.694 0.328 -0.513 1.00 78.81 286 GLY A O 1
ATOM 2196 N N . SER A 1 287 ? 23.123 1.610 -1.456 1.00 82.88 287 SER A N 1
ATOM 2197 C CA . SER A 1 287 ? 22.791 0.661 -2.523 1.00 82.88 287 SER A CA 1
ATOM 2198 C C . SER A 1 287 ? 23.691 0.873 -3.736 1.00 82.88 287 SER A C 1
ATOM 2200 O O . SER A 1 287 ? 23.955 2.009 -4.120 1.00 82.88 287 SER A O 1
ATOM 2202 N N . LYS A 1 288 ? 24.131 -0.219 -4.372 1.00 87.25 288 LYS A N 1
ATOM 2203 C CA . LYS A 1 288 ? 24.847 -0.172 -5.658 1.00 87.25 288 LYS A CA 1
ATOM 2204 C C . LYS A 1 288 ? 23.919 0.320 -6.787 1.00 87.25 288 LYS A C 1
ATOM 2206 O O . LYS A 1 288 ? 22.705 0.114 -6.672 1.00 87.25 288 LYS A O 1
ATOM 2211 N N . PRO A 1 289 ? 24.471 0.895 -7.876 1.00 89.62 289 PRO A N 1
ATOM 2212 C CA . PRO A 1 289 ? 23.716 1.168 -9.098 1.00 89.62 289 PRO A CA 1
ATOM 2213 C C . PRO A 1 289 ? 22.902 -0.050 -9.551 1.00 89.62 289 PRO A C 1
ATOM 2215 O O . PRO A 1 289 ? 23.295 -1.198 -9.317 1.00 89.62 289 PRO A O 1
ATOM 2218 N N . THR A 1 290 ? 21.752 0.189 -10.181 1.00 89.88 290 THR A N 1
ATOM 2219 C CA . THR A 1 290 ? 20.950 -0.897 -10.760 1.00 89.88 290 THR A CA 1
ATOM 2220 C C . THR A 1 290 ? 21.422 -1.261 -12.160 1.00 89.88 290 THR A C 1
ATOM 2222 O O . THR A 1 290 ? 21.349 -2.438 -12.500 1.00 89.88 290 THR A O 1
ATOM 2225 N N . GLY A 1 291 ? 21.891 -0.282 -12.945 1.00 92.06 291 GLY A N 1
ATOM 2226 C CA . GLY A 1 291 ? 22.384 -0.498 -14.307 1.00 92.06 291 GLY A CA 1
ATOM 2227 C C . GLY A 1 291 ? 23.906 -0.559 -14.425 1.00 92.06 291 GLY A C 1
ATOM 2228 O O . GLY A 1 291 ? 24.626 -0.064 -13.555 1.00 92.06 291 GLY A O 1
ATOM 2229 N N . SER A 1 292 ? 24.382 -1.156 -15.520 1.00 94.94 292 SER A N 1
ATOM 2230 C CA . SER A 1 292 ? 25.790 -1.109 -15.939 1.00 94.94 292 SER A CA 1
ATOM 2231 C C . SER A 1 292 ? 26.169 0.256 -16.529 1.00 94.94 292 SER A C 1
ATOM 2233 O O . SER A 1 292 ? 25.305 1.094 -16.797 1.00 94.94 292 SER A O 1
ATOM 2235 N N . ALA A 1 293 ? 27.463 0.476 -16.778 1.00 95.25 293 ALA A N 1
ATOM 2236 C CA . ALA A 1 293 ? 27.943 1.693 -17.431 1.00 95.25 293 ALA A CA 1
ATOM 2237 C C . ALA A 1 293 ? 27.310 1.890 -18.824 1.00 95.25 293 ALA A C 1
ATOM 2239 O O . ALA A 1 293 ? 26.890 2.993 -19.173 1.00 95.25 293 ALA A O 1
ATOM 2240 N N . GLU A 1 294 ? 27.169 0.810 -19.593 1.00 96.88 294 GLU A N 1
ATOM 2241 C CA . GLU A 1 294 ? 26.570 0.795 -20.930 1.00 96.88 294 GLU A CA 1
ATOM 2242 C C . GLU A 1 294 ? 25.076 1.118 -20.869 1.00 96.88 294 GLU A C 1
ATOM 2244 O O . GLU A 1 294 ? 24.595 1.993 -21.590 1.00 96.88 294 GLU A O 1
ATOM 2249 N N . GLN A 1 295 ? 24.346 0.468 -19.959 1.00 97.06 295 GLN A N 1
ATOM 2250 C CA . GLN A 1 295 ? 22.923 0.729 -19.732 1.00 97.06 295 GLN A CA 1
ATOM 2251 C C . GLN A 1 295 ? 22.683 2.183 -19.315 1.00 97.06 295 GLN A C 1
ATOM 2253 O O . GLN A 1 295 ? 21.731 2.823 -19.759 1.00 97.06 295 GLN A O 1
ATOM 2258 N N . CYS A 1 296 ? 23.576 2.732 -18.496 1.00 95.88 296 CYS A N 1
ATOM 2259 C CA . CYS A 1 296 ? 23.518 4.118 -18.060 1.00 95.88 296 CYS A CA 1
ATOM 2260 C C . CYS A 1 296 ? 23.811 5.117 -19.173 1.00 95.88 296 CYS A C 1
ATOM 2262 O O . CYS A 1 296 ? 23.125 6.132 -19.269 1.00 95.88 296 CYS A O 1
ATOM 2264 N N . LYS A 1 297 ? 24.750 4.808 -20.067 1.00 96.56 297 LYS A N 1
ATOM 2265 C CA . LYS A 1 297 ? 24.968 5.610 -21.270 1.00 96.56 297 LYS A CA 1
ATOM 2266 C C . LYS A 1 297 ? 23.716 5.630 -22.159 1.00 96.56 297 LYS A C 1
ATOM 2268 O O . LYS A 1 297 ? 23.236 6.712 -22.491 1.00 96.56 297 LYS A O 1
ATOM 2273 N N . ARG A 1 298 ? 23.131 4.459 -22.455 1.00 96.75 298 ARG A N 1
ATOM 2274 C CA . ARG A 1 298 ? 21.883 4.337 -23.243 1.00 96.75 298 ARG A CA 1
ATOM 2275 C C . ARG A 1 298 ? 20.728 5.116 -22.612 1.00 96.75 298 ARG A C 1
ATOM 2277 O O . ARG A 1 298 ? 19.970 5.798 -23.297 1.00 96.75 298 ARG A O 1
ATOM 2284 N N . LYS A 1 299 ? 20.601 5.042 -21.286 1.00 95.81 299 LYS A N 1
ATOM 2285 C CA . LYS A 1 299 ? 19.603 5.792 -20.518 1.00 95.81 299 LYS A CA 1
ATOM 2286 C C . LYS A 1 299 ? 19.743 7.304 -20.726 1.00 95.81 299 LYS A C 1
ATOM 2288 O O . LYS A 1 299 ? 18.734 7.965 -20.955 1.00 95.81 299 LYS A O 1
ATOM 2293 N N . GLU A 1 300 ? 20.953 7.857 -20.642 1.00 95.19 300 GLU A N 1
ATOM 2294 C CA . GLU A 1 300 ? 21.177 9.299 -20.836 1.00 95.19 300 GLU A CA 1
ATOM 2295 C C . GLU A 1 300 ? 20.890 9.743 -22.278 1.00 95.19 300 GLU A C 1
ATOM 2297 O O . GLU A 1 300 ? 20.252 10.776 -22.486 1.00 95.19 300 GLU A O 1
ATOM 2302 N N . GLU A 1 301 ? 21.250 8.925 -23.269 1.00 95.06 301 GLU A N 1
ATOM 2303 C CA . GLU A 1 301 ? 20.896 9.160 -24.676 1.00 95.06 301 GLU A CA 1
ATOM 2304 C C . GLU A 1 301 ? 19.371 9.193 -24.886 1.00 95.06 301 GLU A C 1
ATOM 2306 O O . GLU A 1 301 ? 18.851 10.069 -25.579 1.00 95.06 301 GLU A O 1
ATOM 2311 N N . LEU A 1 302 ? 18.627 8.283 -24.249 1.00 95.00 302 LEU A N 1
ATOM 2312 C CA . LEU A 1 302 ? 17.162 8.253 -24.316 1.00 95.00 302 LEU A CA 1
ATOM 2313 C C . LEU A 1 302 ? 16.502 9.397 -23.538 1.00 95.00 302 LEU A C 1
ATOM 2315 O O . LEU A 1 302 ? 15.475 9.913 -23.977 1.00 95.00 302 LEU A O 1
ATOM 2319 N N . LYS A 1 303 ? 17.087 9.851 -22.421 1.00 94.38 303 LYS A N 1
ATOM 2320 C CA . LYS A 1 303 ? 16.585 11.023 -21.680 1.00 94.38 303 LYS A CA 1
ATOM 2321 C C . LYS A 1 303 ? 16.596 12.291 -22.530 1.00 94.38 303 LYS A C 1
ATOM 2323 O O . LYS A 1 303 ? 15.678 13.098 -22.407 1.00 94.38 303 LYS A O 1
ATOM 2328 N N . ALA A 1 304 ? 17.579 12.449 -23.417 1.00 93.00 304 ALA A N 1
ATOM 2329 C CA . ALA A 1 304 ? 17.627 13.569 -24.358 1.00 93.00 304 ALA A CA 1
ATOM 2330 C C . ALA A 1 304 ? 16.469 13.559 -25.378 1.00 93.00 304 ALA A C 1
ATOM 2332 O O . ALA A 1 304 ? 16.176 14.593 -25.975 1.00 93.00 304 ALA A O 1
ATOM 2333 N N . LYS A 1 305 ? 15.792 12.415 -25.554 1.00 93.19 305 LYS A N 1
ATOM 2334 C CA . LYS A 1 305 ? 14.628 12.243 -26.437 1.00 93.19 305 LYS A CA 1
ATOM 2335 C C . LYS A 1 305 ? 13.286 12.399 -25.711 1.00 93.19 305 LYS A C 1
ATOM 2337 O O . LYS A 1 305 ? 12.250 12.168 -26.328 1.00 93.19 305 LYS A O 1
ATOM 2342 N N . ILE A 1 306 ? 13.269 12.739 -24.419 1.00 93.06 306 ILE A N 1
ATOM 2343 C CA . ILE A 1 306 ? 12.016 12.964 -23.686 1.00 93.06 306 ILE A CA 1
ATOM 2344 C C . ILE A 1 306 ? 11.356 14.243 -24.211 1.00 93.06 306 ILE A C 1
ATOM 2346 O O . ILE A 1 306 ? 11.968 15.313 -24.187 1.00 93.06 306 ILE A O 1
ATOM 2350 N N . SER A 1 307 ? 10.113 14.132 -24.681 1.00 82.00 307 SER A N 1
ATOM 2351 C CA . SER A 1 307 ? 9.344 15.280 -25.170 1.00 82.00 307 SER A CA 1
ATOM 2352 C C . SER A 1 307 ? 9.109 16.269 -24.023 1.00 82.00 307 SER A C 1
ATOM 2354 O O . SER A 1 307 ? 8.757 15.856 -22.914 1.00 82.00 307 SER A O 1
ATOM 2356 N N . LYS A 1 308 ? 9.326 17.562 -24.287 1.00 62.53 308 LYS A N 1
ATOM 2357 C CA . LYS A 1 308 ? 8.980 18.640 -23.348 1.00 62.53 308 LYS A CA 1
ATOM 2358 C C . LYS A 1 308 ? 7.473 18.819 -23.236 1.00 62.53 308 LYS A C 1
ATOM 2360 O O . LYS A 1 308 ? 6.794 18.662 -24.275 1.00 62.53 308 LYS A O 1
#

Nearest PDB structures (foldseek):
  8t1o-assembly1_A  TM=4.624E-01  e=5.355E-02  Mus musculus
  5oqo-assembly1_A  TM=5.121E-01  e=8.234E-01  Saccharomyces cerevisiae S288C
  6yvd-assembly1_A  TM=3.333E-01  e=1.696E-01  Saccharomyces cerevisiae S288C
  7oho-assembly1_BBB  TM=2.580E-01  e=2.100E-01  Homo sapiens
  7rwc-assembly1_B  TM=2.993E-01  e=9.767E-01  Mus musculus

pLDDT: mean 91.36, std 13.85, range [37.81, 98.75]

Radius of gyration: 24.41 Å; Cα contacts (8 Å, |Δi|>4): 469; chains: 1; bounding box: 76×78×62 Å

Secondary structure (DSSP, 8-state):
---PPPPP--------------PPP--HHHHHHHHHHHHHSEEETTTTEEES-GGGHHHHHHHHHHHH-HHHHHHHHHHHHT-SSHHHHHHHHHHHHHTTS--HHHHH-GGGS-HHHHHHHHHHHTT--STTHHHHHHHHHHHHHHTT-HHHHHHHHTT-S-HHHHHHHHHHHHHHHGGGGHHHHHHHHT-SSHHHHHHHHHHHHHS-S--HHHHHHHHHHHGGGGG-SSHHHHHHHHHHIIIII-THHHHHHHHHHHHHHTTT-BPTTTTHHHHSTTS-SS-BTTBPPSS-HHHHHHHHHHHTTB--